Protein AF-A0A5A8EM20-F1 (afdb_monomer)

Radius of gyration: 26.03 Å; Cα contacts (8 Å, |Δi|>4): 477; chains: 1; bounding box: 66×37×84 Å

Organism: Cafeteria roenbergensis (NCBI:txid33653)

Mean predicted aligned error: 14.12 Å

Structure (mmCIF, N/CA/C/O backbone):
data_AF-A0A5A8EM20-F1
#
_entry.id   AF-A0A5A8EM20-F1
#
loop_
_atom_site.group_PDB
_atom_site.id
_atom_site.type_symbol
_atom_site.label_atom_id
_atom_site.label_alt_id
_atom_site.label_comp_id
_atom_site.label_asym_id
_atom_site.label_entity_id
_atom_site.label_seq_id
_atom_site.pdbx_PDB_ins_code
_atom_site.Cartn_x
_atom_site.Cartn_y
_atom_site.Cartn_z
_atom_site.occupancy
_atom_site.B_iso_or_equiv
_atom_site.auth_seq_id
_atom_site.auth_comp_id
_atom_site.auth_asym_id
_atom_site.auth_atom_id
_atom_site.pdbx_PDB_model_num
ATOM 1 N N . MET A 1 1 ? -8.855 13.993 12.180 1.00 27.94 1 MET A N 1
ATOM 2 C CA . MET A 1 1 ? -8.446 13.782 13.580 1.00 27.94 1 MET A CA 1
ATOM 3 C C . MET A 1 1 ? -8.797 12.334 13.893 1.00 27.94 1 MET A C 1
ATOM 5 O O . MET A 1 1 ? -9.909 12.059 14.306 1.00 27.94 1 MET A O 1
ATOM 9 N N . PHE A 1 2 ? -7.931 11.402 13.498 1.00 32.56 2 PHE A N 1
ATOM 10 C CA . PHE A 1 2 ? -8.115 9.959 13.693 1.00 32.56 2 PHE A CA 1
ATOM 11 C C . PHE A 1 2 ? -6.962 9.521 14.593 1.00 32.56 2 PHE A C 1
ATOM 13 O O . PHE A 1 2 ? -5.836 9.896 14.284 1.00 32.56 2 PHE A O 1
ATOM 20 N N . GLY A 1 3 ? -7.246 8.850 15.712 1.00 48.16 3 GLY A N 1
ATOM 21 C CA . GLY A 1 3 ? -6.212 8.366 16.641 1.00 48.16 3 GLY A CA 1
ATOM 22 C C . GLY A 1 3 ? -6.518 8.536 18.135 1.00 48.16 3 GLY A C 1
ATOM 23 O O . GLY A 1 3 ? -5.894 7.877 18.955 1.00 48.16 3 GLY A O 1
ATOM 24 N N . GLN A 1 4 ? -7.503 9.354 18.520 1.00 58.50 4 GLN A N 1
ATOM 25 C CA . GLN A 1 4 ? -7.997 9.403 19.903 1.00 58.50 4 GLN A CA 1
ATOM 26 C C . GLN A 1 4 ? -9.516 9.294 19.904 1.00 58.50 4 GLN A C 1
ATOM 28 O O . GLN A 1 4 ? -10.200 10.111 19.283 1.00 58.50 4 GLN A O 1
ATOM 33 N N . LEU A 1 5 ? -10.030 8.265 20.582 1.00 70.12 5 LEU A N 1
ATOM 34 C CA . LEU A 1 5 ? -11.460 8.148 20.843 1.00 70.12 5 LEU A CA 1
ATOM 35 C C . LEU A 1 5 ? -11.933 9.387 21.622 1.00 70.12 5 LEU A C 1
ATOM 37 O O . LEU A 1 5 ? -11.168 9.929 22.430 1.00 70.12 5 LEU A O 1
ATOM 41 N N . PRO A 1 6 ? -13.170 9.859 21.394 1.00 76.88 6 PRO A N 1
ATOM 42 C CA . PRO A 1 6 ? -13.712 10.979 22.151 1.00 76.88 6 PRO A CA 1
ATOM 43 C C . PRO A 1 6 ? -13.639 10.721 23.670 1.00 76.88 6 PRO A C 1
ATOM 45 O O . PRO A 1 6 ? -13.779 9.576 24.106 1.00 76.88 6 PRO A O 1
ATOM 48 N N . PRO A 1 7 ? -13.447 11.754 24.508 1.00 75.19 7 PRO A N 1
ATOM 49 C CA . PRO A 1 7 ? -13.440 11.579 25.958 1.00 75.19 7 PRO A CA 1
ATOM 50 C C . PRO A 1 7 ? -14.754 10.956 26.446 1.00 75.19 7 PRO A C 1
ATOM 52 O O . PRO A 1 7 ? -15.828 11.455 26.116 1.00 75.19 7 PRO A O 1
ATOM 55 N N . GLY A 1 8 ? -14.668 9.884 27.237 1.00 79.81 8 GLY A N 1
ATOM 56 C CA . GLY A 1 8 ? -15.847 9.161 27.734 1.00 79.81 8 GLY A CA 1
ATOM 57 C C . GLY A 1 8 ? -16.571 8.327 26.673 1.00 79.81 8 GLY A C 1
ATOM 58 O O . GLY A 1 8 ? -17.722 7.960 26.878 1.00 79.81 8 GLY A O 1
ATOM 59 N N . PHE A 1 9 ? -15.932 8.051 25.534 1.00 86.31 9 PHE A N 1
ATOM 60 C CA . PHE A 1 9 ? -16.492 7.187 24.504 1.00 86.31 9 PHE A CA 1
ATOM 61 C C . PHE A 1 9 ? -16.448 5.715 24.921 1.00 86.31 9 PHE A C 1
ATOM 63 O O . PHE A 1 9 ? -15.368 5.134 25.035 1.00 86.31 9 PHE A O 1
ATOM 70 N N . ASP A 1 10 ? -17.625 5.110 25.066 1.00 90.12 10 ASP A N 1
ATOM 71 C CA . ASP A 1 10 ? -17.790 3.662 25.169 1.00 90.12 10 ASP A CA 1
ATOM 72 C C . ASP A 1 10 ? -18.545 3.137 23.929 1.00 90.12 10 ASP A C 1
ATOM 74 O O . ASP A 1 10 ? -19.722 3.461 23.727 1.00 90.12 10 ASP A O 1
ATOM 78 N N . PRO A 1 11 ? -17.902 2.332 23.064 1.00 90.94 11 PRO A N 1
ATOM 79 C CA . PRO A 1 11 ? -18.533 1.805 21.868 1.00 90.94 11 PRO A CA 1
ATOM 80 C C . PRO A 1 11 ? -19.653 0.796 22.176 1.00 90.94 11 PRO A C 1
ATOM 82 O O . PRO A 1 11 ? -20.561 0.648 21.354 1.00 90.94 11 PRO A O 1
ATOM 85 N N . TYR A 1 12 ? -19.638 0.127 23.337 1.00 93.94 12 TYR A N 1
ATOM 86 C CA . TYR A 1 12 ? -20.717 -0.775 23.745 1.00 93.94 12 TYR A CA 1
ATOM 87 C C . TYR A 1 12 ? -21.976 0.019 24.083 1.00 93.94 12 TYR A C 1
ATOM 89 O O . TYR A 1 12 ? -23.051 -0.295 23.568 1.00 93.94 12 TYR A O 1
ATOM 97 N N . GLU A 1 13 ? -21.840 1.107 24.846 1.00 94.19 13 GLU A N 1
ATOM 98 C CA . GLU A 1 13 ? -22.957 2.007 25.152 1.00 94.19 13 GLU A CA 1
ATOM 99 C C . GLU A 1 13 ? -23.527 2.653 23.883 1.00 94.19 13 GLU A C 1
ATOM 101 O O . GLU A 1 13 ? -24.745 2.692 23.697 1.00 94.19 13 GLU A O 1
ATOM 106 N N . VAL A 1 14 ? -22.660 3.092 22.962 1.00 93.12 14 VAL A N 1
ATOM 107 C CA . VAL A 1 14 ? -23.077 3.697 21.685 1.00 93.12 14 VAL A CA 1
ATOM 108 C C . VAL A 1 14 ? -23.892 2.725 20.825 1.00 93.12 14 VAL A C 1
ATOM 110 O O . VAL A 1 14 ? -24.866 3.139 20.191 1.00 93.12 14 VAL A O 1
ATOM 113 N N . LEU A 1 15 ? -23.523 1.440 20.799 1.00 94.38 15 LEU A N 1
ATOM 114 C CA . LEU A 1 15 ? -24.272 0.408 20.073 1.00 94.38 15 LEU A CA 1
ATOM 115 C C . LEU A 1 15 ? -25.435 -0.193 20.882 1.00 94.38 15 LEU A C 1
ATOM 117 O O . LEU A 1 15 ? -26.215 -0.969 20.325 1.00 94.38 15 LEU A O 1
ATOM 121 N N . GLY A 1 16 ? -25.577 0.165 22.162 1.00 94.38 16 GLY A N 1
ATOM 122 C CA . GLY A 1 16 ? -26.581 -0.395 23.067 1.00 94.38 16 GLY A CA 1
ATOM 123 C C . GLY A 1 16 ? -26.361 -1.883 23.352 1.00 94.38 16 GLY A C 1
ATOM 124 O O . GLY A 1 16 ? -27.315 -2.662 23.325 1.00 94.38 16 GLY A O 1
ATOM 125 N N . LEU A 1 17 ? -25.106 -2.284 23.555 1.00 95.50 17 LEU A N 1
ATOM 126 C CA . LEU A 1 17 ? -24.674 -3.658 23.801 1.00 95.50 17 LEU A CA 1
ATOM 127 C C . LEU A 1 17 ? -24.021 -3.785 25.182 1.00 95.50 17 LEU A C 1
ATOM 129 O O . LEU A 1 17 ? -23.503 -2.814 25.722 1.00 95.50 17 LEU A O 1
ATOM 133 N N . GLU A 1 18 ? -24.021 -4.996 25.739 1.00 92.88 18 GLU A N 1
ATOM 134 C CA . GLU A 1 18 ? -23.243 -5.314 26.941 1.00 92.88 18 GLU A CA 1
ATOM 135 C C . GLU A 1 18 ? -21.778 -5.611 26.585 1.00 92.88 18 GLU A C 1
ATOM 137 O O . GLU A 1 18 ? -21.468 -6.084 25.481 1.00 92.88 18 GLU A O 1
ATOM 142 N N . SER A 1 19 ? -20.868 -5.375 27.534 1.00 86.12 19 SER A N 1
ATOM 143 C CA . SER A 1 19 ? -19.467 -5.767 27.387 1.00 86.12 19 SER A CA 1
ATOM 144 C C . SER A 1 19 ? -19.371 -7.288 27.210 1.00 86.12 19 SER A C 1
ATOM 146 O O . SER A 1 19 ? -19.942 -8.069 27.968 1.00 86.12 19 SER A O 1
ATOM 148 N N . GLY A 1 20 ? -18.691 -7.722 26.146 1.00 84.06 20 GLY A N 1
ATOM 149 C CA . GLY A 1 20 ? -18.631 -9.139 25.753 1.00 84.06 20 GLY A CA 1
ATOM 150 C C . GLY A 1 20 ? -19.639 -9.585 24.679 1.00 84.06 20 GLY A C 1
ATOM 151 O O . GLY A 1 20 ? -19.533 -10.716 24.211 1.00 84.06 20 GLY A O 1
ATOM 152 N N . ALA A 1 21 ? -20.535 -8.712 24.193 1.00 88.31 21 ALA A N 1
ATOM 153 C CA . ALA A 1 21 ? -21.482 -9.025 23.106 1.00 88.31 21 ALA A CA 1
ATOM 154 C C . ALA A 1 21 ? -20.806 -9.630 21.861 1.00 88.31 21 ALA A C 1
ATOM 156 O O . ALA A 1 21 ? -19.774 -9.145 21.417 1.00 88.31 21 ALA A O 1
ATOM 157 N N . GLY A 1 22 ? -21.362 -10.665 21.240 1.00 85.06 22 GLY A N 1
ATOM 158 C CA . GLY A 1 22 ? -20.757 -11.319 20.077 1.00 85.06 22 GLY A CA 1
ATOM 159 C C . GLY A 1 22 ? -20.696 -10.416 18.837 1.00 85.06 22 GLY A C 1
ATOM 160 O O . GLY A 1 22 ? -21.496 -9.505 18.646 1.00 85.06 22 GLY A O 1
ATOM 161 N N . VAL A 1 23 ? -19.790 -10.698 17.903 1.00 80.94 23 VAL A N 1
ATOM 162 C CA . VAL A 1 23 ? -19.587 -9.864 16.694 1.00 80.94 23 VAL A CA 1
ATOM 163 C C . VAL A 1 23 ? -20.813 -9.822 15.790 1.00 80.94 23 VAL A C 1
ATOM 165 O O . VAL A 1 23 ? -21.107 -8.814 15.147 1.00 80.94 23 VAL A O 1
ATOM 168 N N . HIS A 1 24 ? -21.579 -10.910 15.757 1.00 84.44 24 HIS A N 1
ATOM 169 C CA . HIS A 1 24 ? -22.860 -10.917 15.066 1.00 84.44 24 HIS A CA 1
ATOM 170 C C . HIS A 1 24 ? -23.839 -9.887 15.663 1.00 84.44 24 HIS A C 1
ATOM 172 O O . HIS A 1 24 ? -24.587 -9.249 14.919 1.00 84.44 24 HIS A O 1
ATOM 178 N N . GLU A 1 25 ? -23.810 -9.688 16.983 1.00 92.00 25 GLU A N 1
ATOM 179 C CA . GLU A 1 25 ? -24.631 -8.704 17.693 1.00 92.00 25 GLU A CA 1
ATOM 180 C C . GLU A 1 25 ? -24.161 -7.284 17.390 1.00 92.00 25 GLU A C 1
ATOM 182 O O . GLU A 1 25 ? -24.990 -6.461 17.009 1.00 92.00 25 GLU A O 1
ATOM 187 N N . VAL A 1 26 ? -22.846 -7.040 17.403 1.00 90.50 26 VAL A N 1
ATOM 188 C CA . VAL A 1 26 ? -22.237 -5.770 16.963 1.00 90.50 26 VAL A CA 1
ATOM 189 C C . VAL A 1 26 ? -22.699 -5.407 15.548 1.00 90.50 26 VAL A C 1
ATOM 191 O O . VAL A 1 26 ? -23.240 -4.325 15.319 1.00 90.50 26 VAL A O 1
ATOM 194 N N . ARG A 1 27 ? -22.583 -6.335 14.586 1.00 88.31 27 ARG A N 1
ATOM 195 C CA . ARG A 1 27 ? -23.020 -6.109 13.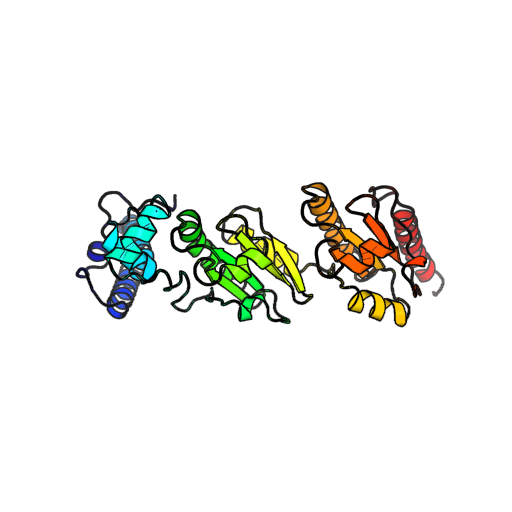194 1.00 88.31 27 ARG A CA 1
ATOM 196 C C . ARG A 1 27 ? -24.522 -5.859 13.092 1.00 88.31 27 ARG A C 1
ATOM 198 O O . ARG A 1 27 ? -24.962 -5.065 12.262 1.00 88.31 27 ARG A O 1
ATOM 205 N N . LYS A 1 28 ? -25.331 -6.554 13.894 1.00 92.94 28 LYS A N 1
ATOM 206 C CA . LYS A 1 28 ? -26.788 -6.373 13.921 1.00 92.94 28 LYS A CA 1
ATOM 207 C C . LYS A 1 28 ? -27.166 -5.003 14.490 1.00 92.94 28 LYS A C 1
ATOM 209 O O . LYS A 1 28 ? -28.013 -4.341 13.893 1.00 92.94 28 LYS A O 1
ATOM 214 N N . ALA A 1 29 ? -26.536 -4.588 15.586 1.00 95.06 29 ALA A N 1
ATOM 215 C CA . ALA A 1 29 ? -26.747 -3.292 16.221 1.00 95.06 29 ALA A CA 1
ATOM 216 C C . ALA A 1 29 ? -26.346 -2.147 15.289 1.00 95.06 29 ALA A C 1
ATOM 218 O O . ALA A 1 29 ? -27.162 -1.263 15.033 1.00 95.06 29 ALA A O 1
ATOM 219 N N . PHE A 1 30 ? -25.157 -2.232 14.682 1.00 92.94 30 PHE A N 1
ATOM 220 C CA . PHE A 1 30 ? -24.695 -1.264 13.690 1.00 92.94 30 PHE A CA 1
ATOM 221 C C . PHE A 1 30 ? -25.695 -1.115 12.541 1.00 92.94 30 PHE A C 1
ATOM 223 O O . PHE A 1 30 ? -26.193 -0.022 12.304 1.00 92.94 30 PHE A O 1
ATOM 230 N N . ARG A 1 31 ? -26.087 -2.221 11.887 1.00 92.69 31 ARG A N 1
ATOM 231 C CA . ARG A 1 31 ? -27.063 -2.175 10.782 1.00 92.69 31 ARG A CA 1
ATOM 232 C C . ARG A 1 31 ? -28.387 -1.527 11.187 1.00 92.69 31 ARG A C 1
ATOM 234 O O . ARG A 1 31 ? -28.954 -0.778 10.398 1.00 92.69 31 ARG A O 1
ATOM 241 N N . LYS A 1 32 ? -28.887 -1.823 12.390 1.00 95.44 32 LYS A N 1
ATOM 242 C CA . LYS A 1 32 ? -30.124 -1.232 12.914 1.00 95.44 32 LYS A CA 1
ATOM 243 C C . LYS A 1 32 ? -29.975 0.284 13.078 1.00 95.44 32 LYS A C 1
ATOM 245 O O . LYS A 1 32 ? -30.770 1.031 12.517 1.00 95.44 32 LYS A O 1
ATOM 250 N N . LEU A 1 33 ? -28.934 0.726 13.781 1.00 94.06 33 LEU A N 1
ATOM 251 C CA . LEU A 1 33 ? -28.688 2.141 14.063 1.00 94.06 33 LEU A CA 1
ATOM 252 C C . LEU A 1 33 ? -28.369 2.943 12.793 1.00 94.06 33 LEU A C 1
ATOM 254 O O . LEU A 1 33 ? -28.853 4.060 12.644 1.00 94.06 33 LEU A O 1
ATOM 258 N N . SER A 1 34 ? -27.629 2.371 11.838 1.00 91.44 34 SER A N 1
ATOM 259 C CA . SER A 1 34 ? -27.362 3.013 10.545 1.00 91.44 34 SER A CA 1
ATOM 260 C C . SER A 1 34 ? -28.638 3.280 9.746 1.00 91.44 34 SER A C 1
ATOM 262 O O . SER A 1 34 ? -28.742 4.315 9.095 1.00 91.44 34 SER A O 1
ATOM 264 N N . LEU A 1 35 ? -29.614 2.367 9.794 1.00 92.44 35 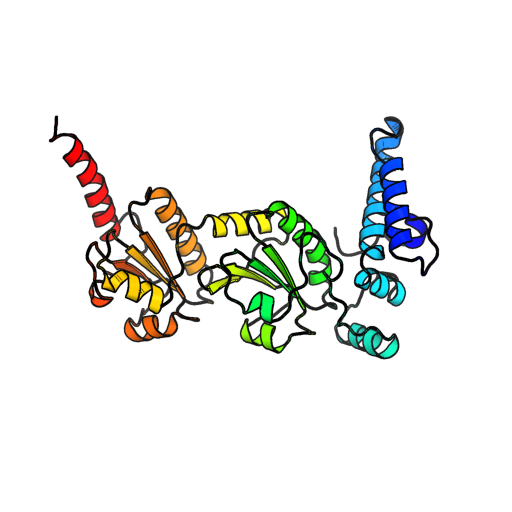LEU A N 1
ATOM 265 C CA . LEU A 1 35 ? -30.905 2.549 9.125 1.00 92.44 35 LEU A CA 1
ATOM 266 C C . LEU A 1 35 ? -31.784 3.585 9.836 1.00 92.44 35 LEU A C 1
ATOM 268 O O . LEU A 1 35 ? -32.492 4.333 9.167 1.00 92.44 35 LEU A O 1
ATOM 272 N N . GLU A 1 36 ? -31.743 3.636 11.168 1.00 90.88 36 GLU A N 1
ATOM 273 C CA . GLU A 1 36 ? -32.495 4.611 11.971 1.00 90.88 36 GLU A CA 1
ATOM 274 C C . GLU A 1 36 ? -31.955 6.039 11.805 1.00 90.88 36 GLU A C 1
ATOM 276 O O . GLU A 1 36 ? -32.733 6.987 11.741 1.00 90.88 36 GLU A O 1
ATOM 281 N N . LEU A 1 37 ? -30.633 6.192 11.690 1.00 90.25 37 LEU A N 1
ATOM 282 C CA . LEU A 1 37 ? -29.952 7.488 11.592 1.00 90.25 37 LEU A CA 1
ATOM 283 C C . LEU A 1 37 ? -29.775 7.988 10.146 1.00 90.25 37 LEU A C 1
ATOM 285 O O . LEU A 1 37 ? -29.150 9.026 9.930 1.00 90.25 37 LEU A O 1
ATOM 289 N N . HIS A 1 38 ? -30.305 7.272 9.149 1.00 86.88 38 HIS A N 1
ATOM 290 C CA . HIS A 1 38 ? -30.178 7.663 7.745 1.00 86.88 38 HIS A CA 1
ATOM 291 C C . HIS A 1 38 ? -30.903 8.999 7.464 1.00 86.88 38 HIS A C 1
ATOM 293 O O . HIS A 1 38 ? -32.058 9.131 7.871 1.00 86.88 38 HIS A O 1
ATOM 299 N N . PRO A 1 39 ? -30.320 9.952 6.703 1.00 83.06 39 PRO A N 1
ATOM 300 C CA . PRO A 1 39 ? -30.902 11.283 6.457 1.00 83.06 39 PRO A CA 1
ATOM 301 C C . PRO A 1 39 ? -32.341 11.300 5.911 1.00 83.06 39 PRO A C 1
ATOM 303 O O . PRO A 1 39 ? -33.066 12.272 6.122 1.00 83.06 39 PRO A O 1
ATOM 306 N N . ASP A 1 40 ? -32.751 10.227 5.229 1.00 86.44 40 ASP A N 1
ATOM 307 C CA . ASP A 1 40 ? -34.105 10.047 4.675 1.00 86.44 40 ASP A CA 1
ATOM 308 C C . ASP A 1 40 ? -35.149 9.591 5.710 1.00 86.44 40 ASP A C 1
ATOM 310 O O . ASP A 1 40 ? -36.348 9.601 5.431 1.00 86.44 40 ASP A O 1
ATOM 314 N N . LYS A 1 41 ? -34.711 9.119 6.881 1.00 87.25 41 LYS A N 1
ATOM 315 C CA . LYS A 1 41 ? -35.567 8.585 7.953 1.00 87.25 41 LYS A CA 1
ATOM 316 C C . LYS A 1 41 ? -35.764 9.562 9.110 1.00 87.25 41 LYS A C 1
ATOM 318 O O . LYS A 1 41 ? -36.673 9.354 9.909 1.00 87.25 41 LYS A O 1
ATOM 323 N N . VAL A 1 42 ? -34.946 10.609 9.174 1.00 90.38 42 VAL A N 1
ATOM 324 C CA . VAL A 1 42 ? -34.961 11.645 10.214 1.00 90.38 42 VAL A CA 1
ATOM 325 C C . VAL A 1 42 ? -35.538 12.951 9.682 1.00 90.38 42 VAL A C 1
ATOM 327 O O . VAL A 1 42 ? -35.382 13.291 8.505 1.00 90.38 42 VAL A O 1
ATOM 330 N N . ASP A 1 43 ? -36.204 13.693 10.565 1.00 90.56 43 ASP A N 1
ATOM 331 C CA . ASP A 1 43 ? -36.746 15.010 10.244 1.00 90.56 43 ASP A CA 1
ATOM 332 C C . ASP A 1 43 ? -35.619 15.964 9.795 1.00 90.56 43 ASP A C 1
ATOM 334 O O . ASP A 1 43 ? -34.518 15.919 10.355 1.00 90.56 43 ASP A O 1
ATOM 338 N N . PRO A 1 44 ? -35.854 16.849 8.805 1.00 90.19 44 PRO A N 1
ATOM 339 C CA . PRO A 1 44 ? -34.867 17.828 8.359 1.00 90.19 44 PRO A CA 1
ATOM 340 C C . PRO A 1 44 ? -34.206 18.635 9.479 1.00 90.19 44 PRO A C 1
ATOM 342 O O . PRO A 1 44 ? -33.024 18.956 9.358 1.00 90.19 44 PRO A O 1
ATOM 345 N N . SER A 1 45 ? -34.939 18.943 10.551 1.00 91.50 45 SER A N 1
ATOM 346 C CA . SER A 1 45 ? -34.427 19.700 11.697 1.00 91.50 45 SER A CA 1
ATOM 347 C C . SER A 1 45 ? -33.449 18.909 12.573 1.00 91.50 45 SER A C 1
ATOM 349 O O . SER A 1 45 ? -32.590 19.507 13.216 1.00 91.50 45 SER A O 1
ATOM 351 N N . GLU A 1 46 ? -33.509 17.576 12.545 1.00 91.00 46 GLU A N 1
ATOM 352 C CA . GLU A 1 46 ? -32.691 16.682 13.375 1.00 91.00 46 GLU A CA 1
ATOM 353 C C . GLU A 1 46 ? -31.496 16.084 12.620 1.00 91.00 46 GLU A C 1
ATOM 355 O O . GLU A 1 46 ? -30.668 15.385 13.208 1.00 91.00 46 GLU A O 1
ATOM 360 N N . ARG A 1 47 ? -31.362 16.368 11.317 1.00 88.75 47 ARG A N 1
ATOM 361 C CA . ARG A 1 47 ? -30.319 15.785 10.454 1.00 88.75 47 ARG A CA 1
ATOM 362 C C . ARG A 1 47 ? -28.905 15.989 10.981 1.00 88.75 47 ARG A C 1
ATOM 364 O O . ARG A 1 47 ? -28.088 15.084 10.857 1.00 88.75 47 ARG A O 1
ATOM 371 N N . GLN A 1 48 ? -28.608 17.149 11.566 1.00 88.94 48 GLN A N 1
ATOM 372 C CA . GLN A 1 48 ? -27.279 17.415 12.117 1.00 88.94 48 GLN A CA 1
ATOM 373 C C . GLN A 1 48 ? -26.982 16.498 13.310 1.00 88.94 48 GLN A C 1
ATOM 375 O O . GLN A 1 48 ? -25.961 15.817 13.328 1.00 88.94 48 GLN A O 1
ATOM 380 N N . THR A 1 49 ? -27.909 16.406 14.263 1.00 88.81 49 THR A N 1
ATOM 381 C CA . THR A 1 49 ? -27.779 15.521 15.426 1.00 88.81 49 THR A CA 1
ATOM 382 C C . THR A 1 49 ? -27.746 14.048 15.014 1.00 88.81 49 THR A C 1
ATOM 384 O O . THR A 1 49 ? -26.982 13.261 15.571 1.00 88.81 49 THR A O 1
ATOM 387 N N . ALA A 1 50 ? -28.533 13.659 14.008 1.00 89.06 50 ALA A N 1
ATOM 388 C CA . ALA A 1 50 ? -28.497 12.313 13.450 1.00 89.06 50 ALA A CA 1
ATOM 389 C C . ALA A 1 50 ? -27.140 11.997 12.807 1.00 89.06 50 ALA A C 1
ATOM 391 O O . ALA A 1 50 ? -26.606 10.914 13.029 1.00 89.06 50 ALA A O 1
ATOM 392 N N . GLN A 1 51 ? -26.548 12.954 12.088 1.00 87.69 51 GLN A N 1
ATOM 393 C CA . GLN A 1 51 ? -25.222 12.820 11.487 1.00 87.69 51 GLN A CA 1
ATOM 394 C C . GLN A 1 51 ? -24.117 12.677 12.547 1.00 87.69 51 GLN A C 1
ATOM 396 O O . GLN A 1 51 ? -23.222 11.839 12.405 1.00 87.69 51 GLN A O 1
ATOM 401 N N . GLU A 1 52 ? -24.178 13.460 13.626 1.00 87.12 52 GLU A N 1
ATOM 402 C CA . GLU A 1 52 ? -23.246 13.358 14.757 1.00 87.12 52 GLU A CA 1
ATOM 403 C C . GLU A 1 52 ? -23.356 11.986 15.436 1.00 87.12 52 GLU A C 1
ATOM 405 O O . GLU A 1 52 ? -22.353 11.293 15.612 1.00 87.12 52 GLU A O 1
ATOM 410 N N . ARG A 1 53 ? -24.582 11.525 15.721 1.00 89.12 53 ARG A N 1
ATOM 411 C CA . ARG A 1 53 ? -24.827 10.179 16.265 1.00 89.12 53 ARG A CA 1
ATOM 412 C C . ARG A 1 53 ? -24.368 9.081 15.311 1.00 89.12 53 ARG A C 1
ATOM 414 O O . ARG A 1 53 ? -23.774 8.105 15.757 1.00 89.12 53 ARG A O 1
ATOM 421 N N . TYR A 1 54 ? -24.604 9.239 14.012 1.00 88.94 54 TYR A N 1
ATOM 422 C CA . TYR A 1 54 ? -24.173 8.279 13.000 1.00 88.94 54 TYR A CA 1
ATOM 423 C C . TYR A 1 54 ? -22.650 8.158 12.974 1.00 88.94 54 TYR A C 1
ATOM 425 O O . TYR A 1 54 ? -22.121 7.053 12.913 1.00 88.94 54 TYR A O 1
ATOM 433 N N . THR A 1 55 ? -21.943 9.281 13.115 1.00 85.50 55 THR A N 1
ATOM 434 C CA . THR A 1 55 ? -20.479 9.298 13.224 1.00 85.50 55 THR A CA 1
ATOM 435 C C . THR A 1 55 ? -20.006 8.477 14.427 1.00 85.50 55 THR A C 1
ATOM 437 O O . THR A 1 55 ? -19.117 7.642 14.279 1.00 85.50 55 THR A O 1
ATOM 440 N N . MET A 1 56 ? -20.645 8.632 15.592 1.00 87.62 56 MET A N 1
ATOM 441 C CA . MET A 1 56 ? -20.324 7.841 16.791 1.00 87.62 56 MET A CA 1
ATOM 442 C C . MET A 1 56 ? -20.595 6.346 16.589 1.00 87.62 56 MET A C 1
ATOM 444 O O . MET A 1 56 ? -19.784 5.515 16.987 1.00 87.62 56 MET A O 1
ATOM 448 N N . VAL A 1 57 ? -21.706 5.998 15.931 1.00 90.56 57 VAL A N 1
ATOM 449 C CA . VAL A 1 57 ? -22.067 4.608 15.603 1.00 90.56 57 VAL A CA 1
ATOM 450 C C . VAL A 1 57 ? -21.057 3.973 14.645 1.00 90.56 57 VAL A C 1
ATOM 452 O O . VAL A 1 57 ? -20.699 2.809 14.823 1.00 90.56 57 VAL A O 1
ATOM 455 N N . VAL A 1 58 ? -20.572 4.725 13.653 1.00 84.62 58 VAL A N 1
ATOM 456 C CA . VAL A 1 58 ? -19.509 4.269 12.747 1.00 84.62 58 VAL A CA 1
ATOM 457 C C . VAL A 1 58 ? -18.216 4.026 13.520 1.00 84.62 58 VAL A C 1
ATOM 459 O O . VAL A 1 58 ? -17.675 2.930 13.411 1.00 84.62 58 VAL A O 1
ATOM 462 N N . LEU A 1 59 ? -17.774 4.973 14.360 1.00 82.94 59 LEU A N 1
ATOM 463 C CA . LEU A 1 59 ? -16.593 4.772 15.211 1.00 82.94 59 LEU A CA 1
ATOM 464 C C . LEU A 1 59 ? -16.741 3.536 16.110 1.00 82.94 59 LEU A C 1
ATOM 466 O O . LEU A 1 59 ? -15.813 2.742 16.235 1.00 82.94 59 LEU A O 1
ATOM 470 N N . ALA A 1 60 ? -17.912 3.338 16.720 1.00 87.94 60 ALA A N 1
ATOM 471 C CA . ALA A 1 60 ? -18.142 2.200 17.604 1.00 87.94 60 ALA A CA 1
ATOM 472 C C . ALA A 1 60 ? -18.067 0.865 16.852 1.00 87.94 60 ALA A C 1
ATOM 474 O O . ALA A 1 60 ? -17.517 -0.110 17.363 1.00 87.94 60 ALA A O 1
ATOM 475 N N . TYR A 1 61 ? -18.572 0.825 15.618 1.00 86.88 61 TYR A N 1
ATOM 476 C CA . TYR A 1 61 ? -18.453 -0.343 14.753 1.00 86.88 61 TYR A CA 1
ATOM 477 C C . TYR A 1 61 ? -17.021 -0.582 14.262 1.00 86.88 61 TYR A C 1
ATOM 479 O O . TYR A 1 61 ? -16.621 -1.736 14.133 1.00 86.88 61 TYR A O 1
ATOM 487 N N . GLU A 1 62 ? -16.235 0.468 14.022 1.00 80.19 62 GLU A N 1
ATOM 488 C CA . GLU A 1 62 ? -14.812 0.332 13.690 1.00 80.19 62 GLU A CA 1
ATOM 489 C C . GLU A 1 62 ? -14.014 -0.294 14.841 1.00 80.19 62 GLU A C 1
ATOM 491 O O . GLU A 1 62 ? -13.157 -1.138 14.586 1.00 80.19 62 GLU A O 1
ATOM 496 N N . VAL A 1 63 ? -14.333 0.064 16.092 1.00 82.31 63 VAL A N 1
ATOM 497 C CA . VAL A 1 63 ? -13.689 -0.507 17.286 1.00 82.31 63 VAL A CA 1
ATOM 498 C C . VAL A 1 63 ? -14.172 -1.932 17.565 1.00 82.31 63 VAL A C 1
ATOM 500 O O . VAL A 1 63 ? -13.358 -2.830 17.735 1.00 82.31 63 VAL A O 1
ATOM 503 N N . LEU A 1 64 ? -15.489 -2.164 17.618 1.00 86.62 64 LEU A N 1
ATOM 504 C CA . LEU A 1 64 ? -16.055 -3.447 18.066 1.00 86.62 64 LEU A CA 1
ATOM 505 C C . LEU A 1 64 ? -16.261 -4.477 16.951 1.00 86.62 64 LEU A C 1
ATOM 507 O O . LEU A 1 64 ? -16.481 -5.658 17.231 1.00 86.62 64 LEU A O 1
ATOM 511 N N . GLY A 1 65 ? -16.264 -4.048 15.689 1.00 77.44 65 GLY A N 1
ATOM 512 C CA . GLY A 1 65 ? -16.425 -4.934 14.534 1.00 77.44 65 GLY A CA 1
ATOM 513 C C . GLY A 1 65 ? -15.167 -5.748 14.219 1.00 77.44 65 GLY A C 1
ATOM 514 O O . GLY A 1 65 ? -15.262 -6.830 13.628 1.00 77.44 65 GLY A O 1
ATOM 515 N N . ASP A 1 66 ? -14.010 -5.247 14.642 1.00 74.44 66 ASP A N 1
ATOM 516 C CA . ASP A 1 66 ? -12.695 -5.860 14.487 1.00 74.44 66 ASP A CA 1
ATOM 517 C C . ASP A 1 66 ? -12.261 -6.473 15.828 1.00 74.44 66 ASP A C 1
ATOM 519 O O . ASP A 1 66 ? -12.265 -5.789 16.849 1.00 74.44 66 ASP A O 1
ATOM 523 N N . ASP A 1 67 ? -11.949 -7.774 15.856 1.00 72.50 67 ASP A N 1
ATOM 524 C CA . ASP A 1 67 ? -11.642 -8.469 17.118 1.00 72.50 67 ASP A CA 1
ATOM 525 C C . ASP A 1 67 ? -10.393 -7.911 17.791 1.00 72.50 67 ASP A C 1
ATOM 527 O O . ASP A 1 67 ? -10.364 -7.799 19.012 1.00 7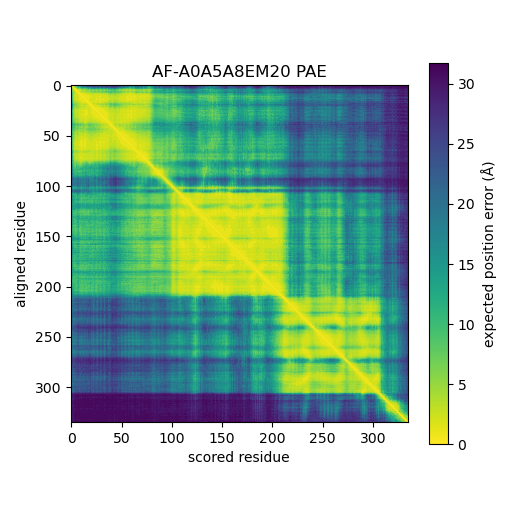2.50 67 ASP A O 1
ATOM 531 N N . VAL A 1 68 ? -9.392 -7.508 17.007 1.00 71.12 68 VAL A N 1
ATOM 532 C CA . VAL A 1 68 ? -8.140 -6.972 17.538 1.00 71.12 68 VAL A CA 1
ATOM 533 C C . VAL A 1 68 ? -8.392 -5.600 18.146 1.00 71.12 68 VAL A C 1
ATOM 535 O O . VAL A 1 68 ? -8.035 -5.367 19.297 1.00 71.12 68 VAL A O 1
ATOM 538 N N . GLN A 1 69 ? -9.049 -4.692 17.418 1.00 73.56 69 GLN A N 1
ATOM 539 C CA . GLN A 1 69 ? -9.401 -3.370 17.955 1.00 73.56 69 GLN A CA 1
ATOM 540 C C . GLN A 1 69 ? -10.296 -3.478 19.186 1.00 73.56 69 GLN A C 1
ATOM 542 O O . GLN A 1 69 ? -10.105 -2.746 20.157 1.00 73.56 69 GLN A O 1
ATOM 547 N N . ARG A 1 70 ? -11.213 -4.442 19.186 1.00 80.62 70 ARG A N 1
ATOM 548 C CA . ARG A 1 70 ? -12.064 -4.731 20.328 1.00 80.62 70 ARG A CA 1
ATOM 549 C C . ARG A 1 70 ? -11.274 -5.241 21.523 1.00 80.62 70 ARG A C 1
ATOM 551 O O . ARG A 1 70 ? -11.459 -4.728 22.614 1.00 80.62 70 ARG A O 1
ATOM 558 N N . GLN A 1 71 ? -10.393 -6.219 21.342 1.00 76.25 71 GLN A N 1
ATOM 559 C CA . GLN A 1 71 ? -9.558 -6.745 22.423 1.00 76.25 71 GLN A CA 1
ATOM 560 C C . GLN A 1 71 ? -8.617 -5.663 22.967 1.00 76.25 71 GLN A C 1
ATOM 562 O O . GLN A 1 71 ? -8.421 -5.555 24.179 1.00 76.25 71 GLN A O 1
ATOM 567 N N . ILE A 1 72 ? -8.069 -4.810 22.097 1.00 73.94 72 ILE A N 1
ATOM 568 C CA . ILE A 1 72 ? -7.301 -3.628 22.503 1.00 73.94 72 ILE A CA 1
ATOM 569 C C . ILE A 1 72 ? -8.186 -2.696 23.331 1.00 73.94 72 ILE A C 1
ATOM 571 O O . ILE A 1 72 ? -7.773 -2.257 24.403 1.00 73.94 72 ILE A O 1
ATOM 575 N N . PHE A 1 73 ? -9.408 -2.415 22.885 1.00 80.19 73 PHE A N 1
ATOM 576 C CA . PHE A 1 73 ? -10.344 -1.580 23.626 1.00 80.19 73 PHE A CA 1
ATOM 577 C C . PHE A 1 73 ? -10.688 -2.188 24.992 1.00 80.19 73 PHE A C 1
ATOM 579 O O . PHE A 1 73 ? -10.499 -1.528 26.009 1.00 80.19 73 PHE A O 1
ATOM 586 N N . ASP A 1 74 ? -11.085 -3.457 25.033 1.00 82.44 74 ASP A N 1
ATOM 587 C CA . ASP A 1 74 ? -11.453 -4.187 26.251 1.00 82.44 74 ASP A CA 1
ATOM 588 C C . ASP A 1 74 ? -10.285 -4.248 27.253 1.00 82.44 74 ASP A C 1
ATOM 590 O O . ASP A 1 74 ? -10.487 -4.266 28.467 1.00 82.44 74 ASP A O 1
ATOM 594 N N . SER A 1 75 ? -9.046 -4.249 26.754 1.00 73.88 75 SER A N 1
ATOM 595 C CA . SER A 1 75 ? -7.836 -4.333 27.574 1.00 73.88 75 SER A CA 1
ATOM 596 C C . SER A 1 75 ? -7.257 -2.972 27.997 1.00 73.88 75 SER A C 1
ATOM 598 O O . SER A 1 75 ? -6.601 -2.901 29.042 1.00 73.88 75 SER A O 1
ATOM 600 N N . THR A 1 76 ? -7.490 -1.901 27.232 1.00 74.12 76 THR A N 1
ATOM 601 C CA . THR A 1 76 ? -6.869 -0.570 27.437 1.00 74.12 76 THR A CA 1
ATOM 602 C C . THR A 1 76 ? -7.867 0.567 27.673 1.00 74.12 76 THR A C 1
ATOM 604 O O . THR A 1 76 ? -7.457 1.699 27.922 1.00 74.12 76 THR A O 1
ATOM 607 N N . GLY A 1 77 ? -9.174 0.312 27.568 1.00 76.31 77 GLY A N 1
ATOM 608 C CA . GLY A 1 77 ? -10.205 1.355 27.573 1.00 76.31 77 GLY A CA 1
ATOM 609 C C . GLY A 1 77 ? -10.100 2.303 26.374 1.00 76.31 77 GLY A C 1
ATOM 610 O O . GLY A 1 77 ? -10.471 3.470 26.472 1.00 76.31 77 GLY A O 1
ATOM 611 N N . GLY A 1 78 ? -9.520 1.831 25.266 1.00 69.56 78 GLY A N 1
ATOM 612 C CA . GLY A 1 78 ? -9.378 2.598 24.029 1.00 69.56 78 GLY A CA 1
ATOM 613 C C . GLY A 1 78 ? -8.203 3.578 23.983 1.00 69.56 78 GLY A C 1
ATOM 614 O O . GLY A 1 78 ? -8.109 4.366 23.045 1.00 69.56 78 GLY A O 1
ATOM 615 N N . GLN A 1 79 ? -7.293 3.526 24.961 1.00 65.88 79 GLN A N 1
ATOM 616 C CA . GLN A 1 79 ? -6.033 4.283 24.935 1.00 65.88 79 GLN A CA 1
ATOM 617 C C . GLN A 1 79 ? -5.013 3.684 23.946 1.00 65.88 79 GLN A C 1
ATOM 619 O O . GLN A 1 79 ? -4.080 4.375 23.538 1.00 65.88 79 GLN A O 1
ATOM 624 N N . GLY A 1 80 ? -5.196 2.420 23.540 1.00 65.19 80 GLY A N 1
ATOM 625 C CA . GLY A 1 80 ? -4.207 1.681 22.757 1.00 65.19 80 GLY A CA 1
ATOM 626 C C . GLY A 1 80 ? -2.963 1.350 23.587 1.00 65.19 80 GLY A C 1
ATOM 627 O O . GLY A 1 80 ? -2.994 1.414 24.813 1.00 65.19 80 GLY A O 1
ATOM 628 N N . PHE A 1 81 ? -1.869 0.990 22.916 1.00 66.06 81 PHE A N 1
ATOM 629 C CA . PHE A 1 81 ? -0.569 0.760 23.553 1.00 66.06 81 PHE A CA 1
ATOM 630 C C . PHE A 1 81 ? 0.412 1.840 23.118 1.00 66.06 81 PHE A C 1
ATOM 632 O O . PHE A 1 81 ? 0.519 2.121 21.925 1.00 66.06 81 PHE A O 1
ATOM 639 N N . GLN A 1 82 ? 1.145 2.424 24.064 1.00 64.81 82 GLN A N 1
ATOM 640 C CA . GLN A 1 82 ? 2.120 3.476 23.760 1.00 64.81 82 GLN A CA 1
ATOM 641 C C . GLN A 1 82 ? 3.411 2.909 23.162 1.00 64.81 82 GLN A C 1
ATOM 643 O O . GLN A 1 82 ? 4.074 3.573 22.364 1.00 64.81 82 GLN A O 1
ATOM 648 N N . ASP A 1 83 ? 3.769 1.678 23.535 1.00 63.69 83 ASP A N 1
ATOM 649 C CA . ASP A 1 83 ? 4.992 1.023 23.091 1.00 63.69 83 ASP A CA 1
ATOM 650 C C . ASP A 1 83 ? 4.863 -0.508 22.991 1.00 63.69 83 ASP A C 1
ATOM 652 O O . ASP A 1 83 ? 3.882 -1.134 23.405 1.00 63.69 83 ASP A O 1
ATOM 656 N N . ARG A 1 84 ? 5.907 -1.128 22.425 1.00 70.00 84 ARG A N 1
ATOM 657 C CA . ARG A 1 84 ? 6.006 -2.584 22.265 1.00 70.00 84 ARG A CA 1
ATOM 658 C C . ARG A 1 84 ? 5.993 -3.325 23.607 1.00 70.00 84 ARG A C 1
ATOM 660 O O . ARG A 1 84 ? 5.467 -4.431 23.666 1.00 70.00 84 ARG A O 1
ATOM 667 N N . HIS A 1 85 ? 6.573 -2.765 24.668 1.00 72.00 85 HIS A N 1
ATOM 668 C CA . HIS A 1 85 ? 6.645 -3.434 25.968 1.00 72.00 85 HIS A CA 1
ATOM 669 C C . HIS A 1 85 ? 5.269 -3.542 26.626 1.00 72.00 85 HIS A C 1
ATOM 671 O O . HIS A 1 85 ? 4.969 -4.549 27.267 1.00 72.00 85 HIS A O 1
ATOM 677 N N . GLU A 1 86 ? 4.429 -2.522 26.470 1.00 70.94 86 GLU A N 1
ATOM 678 C CA . GLU A 1 86 ? 3.047 -2.531 26.937 1.00 70.94 86 GLU A CA 1
ATOM 679 C C . GLU A 1 86 ? 2.209 -3.578 26.211 1.00 70.94 86 GLU A C 1
ATOM 681 O O . GLU A 1 86 ? 1.540 -4.388 26.857 1.00 70.94 86 GLU A O 1
ATOM 686 N N . TRP A 1 87 ? 2.345 -3.640 24.887 1.00 67.12 87 TRP A N 1
ATOM 687 C CA . TRP A 1 87 ? 1.699 -4.663 24.076 1.00 67.12 87 TRP A CA 1
ATOM 688 C C . TRP A 1 87 ? 2.181 -6.074 24.427 1.00 67.12 87 TRP A C 1
ATOM 690 O O . TRP A 1 87 ? 1.363 -6.975 24.580 1.00 67.12 87 TRP A O 1
ATOM 700 N N . GLN A 1 88 ? 3.489 -6.284 24.613 1.00 69.19 88 GLN A N 1
ATOM 701 C CA . GLN A 1 88 ? 4.048 -7.593 24.978 1.00 69.19 88 GLN A CA 1
ATOM 702 C C . GLN A 1 88 ? 3.536 -8.074 26.338 1.00 69.19 88 GLN A C 1
ATOM 704 O O . GLN A 1 88 ? 3.181 -9.242 26.466 1.00 69.19 88 GLN A O 1
ATOM 709 N N . ARG A 1 89 ? 3.439 -7.177 27.330 1.00 68.50 89 ARG A N 1
ATOM 710 C CA . ARG A 1 89 ? 2.847 -7.493 28.640 1.00 68.50 89 ARG A CA 1
ATOM 711 C C . ARG A 1 89 ? 1.375 -7.870 28.516 1.00 68.50 89 ARG A C 1
ATOM 713 O O . ARG A 1 89 ? 0.970 -8.905 29.039 1.00 68.50 89 ARG A O 1
ATOM 720 N N . ALA A 1 90 ? 0.593 -7.079 27.780 1.00 63.88 90 ALA A N 1
ATOM 721 C CA . ALA A 1 90 ? -0.817 -7.375 27.540 1.00 63.88 90 ALA A CA 1
ATOM 722 C C . ALA A 1 90 ? -1.008 -8.712 26.800 1.00 63.88 90 ALA A C 1
ATOM 724 O O . ALA A 1 90 ? -1.867 -9.504 27.185 1.00 63.88 90 ALA A O 1
ATOM 725 N N . SER A 1 91 ? -0.153 -8.991 25.812 1.00 61.28 91 SER A N 1
ATOM 726 C CA . SER A 1 91 ? -0.110 -10.251 25.060 1.00 61.28 91 SER A CA 1
ATOM 727 C C . SER A 1 91 ? 0.145 -11.446 25.979 1.00 61.28 91 SER A C 1
ATOM 729 O O . SER A 1 91 ? -0.619 -12.410 25.998 1.00 61.28 91 SER A O 1
ATOM 731 N N . SER A 1 92 ? 1.179 -11.349 26.820 1.00 59.84 92 SER A N 1
ATOM 732 C CA . SER A 1 92 ? 1.585 -12.431 27.719 1.00 59.84 92 SER A CA 1
ATOM 733 C C . SER A 1 92 ? 0.625 -12.684 28.883 1.00 59.84 92 SER A C 1
ATOM 735 O O . SER A 1 92 ? 0.515 -13.816 29.344 1.00 59.84 92 SER A O 1
ATOM 737 N N . GLU A 1 93 ? -0.052 -11.648 29.386 1.00 58.44 93 GLU A N 1
ATOM 738 C CA . GLU A 1 93 ? -0.871 -11.736 30.604 1.00 58.44 93 GLU A CA 1
ATOM 739 C C . GLU A 1 93 ? -2.347 -12.032 30.324 1.00 58.44 93 GLU A C 1
ATOM 741 O O . GLU A 1 93 ? -3.033 -12.586 31.183 1.00 58.44 93 GLU A O 1
ATOM 746 N N . ARG A 1 94 ? -2.858 -11.655 29.145 1.00 55.03 94 ARG A N 1
ATOM 747 C CA . ARG A 1 94 ? -4.299 -11.697 28.839 1.00 55.03 94 ARG A CA 1
ATOM 748 C C . ARG A 1 94 ? -4.665 -12.675 27.721 1.00 55.03 94 ARG A C 1
ATOM 750 O O . ARG A 1 94 ? -5.806 -12.677 27.276 1.00 55.03 94 ARG A O 1
ATOM 757 N N . GLY A 1 95 ? -3.721 -13.526 27.304 1.00 51.88 95 GLY A N 1
ATOM 758 C CA . GLY A 1 95 ? -3.952 -14.567 26.294 1.00 51.88 95 GLY A CA 1
ATOM 759 C C . GLY A 1 95 ? -4.134 -14.023 24.877 1.00 51.88 95 GLY A C 1
ATOM 760 O O . GLY A 1 95 ? -4.724 -14.695 24.038 1.00 51.88 95 GLY A O 1
ATOM 761 N N . PHE A 1 96 ? -3.646 -12.809 24.627 1.00 49.75 96 PHE A N 1
ATOM 762 C CA . PHE A 1 96 ? -3.639 -12.182 23.316 1.00 49.75 96 PHE A CA 1
ATOM 763 C C . PHE A 1 96 ? -2.386 -12.658 22.574 1.00 49.75 96 PHE A C 1
ATOM 765 O O . PHE A 1 96 ? -1.265 -12.346 22.969 1.00 49.75 96 PHE A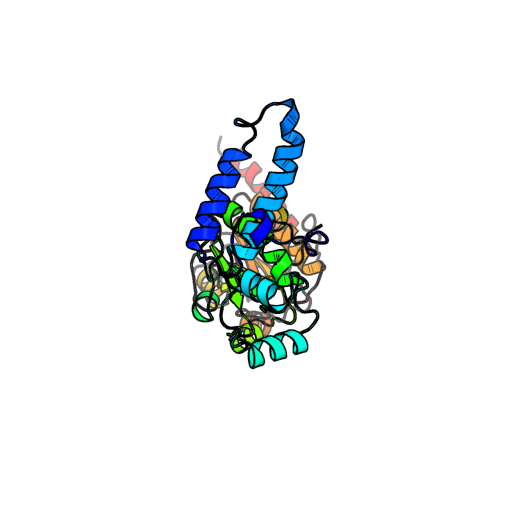 O 1
ATOM 772 N N . ASP A 1 97 ? -2.557 -13.479 21.540 1.00 53.06 97 ASP A N 1
ATOM 773 C CA . ASP A 1 97 ? -1.438 -14.141 20.861 1.00 53.06 97 ASP A CA 1
ATOM 774 C C . ASP A 1 97 ? -0.683 -13.227 19.882 1.00 53.06 97 ASP A C 1
ATOM 776 O O . ASP A 1 97 ? 0.332 -13.637 19.317 1.00 53.06 97 ASP A O 1
ATOM 780 N N . GLY A 1 98 ? -1.169 -11.997 19.666 1.00 49.03 98 GLY A N 1
ATOM 781 C CA . GLY A 1 98 ? -0.614 -11.059 18.690 1.00 49.03 98 GLY A CA 1
ATOM 782 C C . GLY A 1 98 ? -0.596 -11.580 17.249 1.00 49.03 98 GLY A C 1
ATOM 783 O O . GLY A 1 98 ? 0.000 -10.943 16.374 1.00 49.03 98 GLY A O 1
ATOM 784 N N . SER A 1 99 ? -1.225 -12.734 17.025 1.00 50.41 99 SER A N 1
ATOM 785 C CA . SER A 1 99 ? -1.307 -13.469 15.774 1.00 50.41 99 SER A CA 1
ATOM 786 C C . SER A 1 99 ? -2.627 -13.172 15.066 1.00 50.41 99 SER A C 1
ATOM 788 O O . SER A 1 99 ? -2.652 -13.169 13.834 1.00 50.41 99 SER A O 1
ATOM 790 N N . GLU A 1 100 ? -3.684 -12.806 15.810 1.00 57.25 100 GLU A N 1
ATOM 791 C CA . GLU A 1 100 ? -4.875 -12.211 15.204 1.00 57.25 100 GLU A CA 1
ATOM 792 C C . GLU A 1 100 ? -4.507 -10.905 14.490 1.00 57.25 100 GLU A C 1
ATOM 794 O O . GLU A 1 100 ? -3.979 -9.940 15.050 1.00 57.25 100 GLU A O 1
ATOM 799 N N . SER A 1 101 ? -4.747 -10.919 13.186 1.00 64.69 101 SER A N 1
ATOM 800 C CA . SER A 1 101 ? -4.272 -9.932 12.238 1.00 64.69 101 SER A CA 1
ATOM 801 C C . SER A 1 101 ? -5.228 -8.744 12.121 1.00 64.69 101 SER A C 1
ATOM 803 O O . SER A 1 101 ? -6.448 -8.886 12.248 1.00 64.69 101 SER A O 1
ATOM 805 N N . LEU A 1 102 ? -4.682 -7.588 11.742 1.00 73.50 102 LEU A N 1
ATOM 806 C CA . LEU A 1 102 ? -5.422 -6.345 11.492 1.00 73.50 102 LEU A CA 1
ATOM 807 C C . LEU A 1 102 ? -6.438 -6.450 10.331 1.00 73.50 102 LEU A C 1
ATOM 809 O O . LEU A 1 102 ? -7.296 -5.577 10.168 1.00 73.50 102 LEU A O 1
ATOM 813 N N . PHE A 1 103 ? -6.337 -7.491 9.497 1.00 79.12 103 PHE A N 1
ATOM 814 C CA . PHE A 1 103 ? -7.195 -7.720 8.330 1.00 79.12 103 PHE A CA 1
ATOM 815 C C . PHE A 1 103 ? -7.872 -9.106 8.318 1.00 79.12 103 PHE A C 1
ATOM 817 O O . PHE A 1 103 ? -8.473 -9.483 7.314 1.00 79.12 103 PHE A O 1
ATOM 824 N N . SER A 1 104 ? -7.864 -9.832 9.446 1.00 66.44 104 SER A N 1
ATOM 825 C CA . SER A 1 104 ? -8.373 -11.214 9.584 1.00 66.44 104 SER A CA 1
ATOM 826 C C . SER A 1 104 ? -9.831 -11.397 9.158 1.00 66.44 104 SER A C 1
ATOM 828 O O . SER A 1 104 ? -10.259 -12.481 8.759 1.00 66.44 104 SER A O 1
ATOM 830 N N . ARG A 1 105 ? -10.640 -10.340 9.261 1.00 60.41 105 ARG A N 1
ATOM 831 C CA . ARG A 1 105 ? -12.071 -10.382 8.961 1.00 60.41 105 ARG A CA 1
ATOM 832 C C . ARG A 1 105 ? -12.363 -9.711 7.639 1.00 60.41 105 ARG A C 1
ATOM 834 O O . ARG A 1 105 ? -12.678 -8.527 7.613 1.00 60.41 105 ARG A O 1
ATOM 841 N N . GLY A 1 106 ? -12.278 -10.531 6.591 1.00 58.59 106 GLY A N 1
ATOM 842 C CA . GLY A 1 106 ? -12.749 -10.318 5.221 1.00 58.59 106 GLY A CA 1
ATOM 843 C C . GLY A 1 106 ? -13.260 -8.915 4.884 1.00 58.59 106 GLY A C 1
ATOM 844 O O . GLY A 1 106 ? -14.277 -8.450 5.394 1.00 58.59 106 GLY A O 1
ATOM 845 N N . GLY A 1 107 ? -12.593 -8.278 3.934 1.00 71.50 107 GLY A N 1
ATOM 846 C CA . GLY A 1 107 ? -12.962 -6.986 3.377 1.00 71.50 107 GLY A CA 1
ATOM 847 C C . GLY A 1 107 ? -12.175 -6.745 2.096 1.00 71.50 107 GLY A C 1
ATOM 848 O O . GLY A 1 107 ? -11.649 -7.684 1.510 1.00 71.50 107 GLY A O 1
ATOM 849 N N . ALA A 1 108 ? -12.069 -5.484 1.681 1.00 85.62 108 ALA A N 1
ATOM 850 C CA . ALA A 1 108 ? -11.290 -5.117 0.497 1.00 85.62 108 ALA A CA 1
ATOM 851 C C . ALA A 1 108 ? -9.767 -5.285 0.683 1.00 85.62 108 ALA A C 1
ATOM 853 O O . ALA A 1 108 ? -9.032 -5.282 -0.296 1.00 85.62 108 ALA A O 1
ATOM 854 N N . VAL A 1 109 ? -9.292 -5.413 1.929 1.00 90.62 109 VAL A N 1
ATOM 855 C CA . VAL A 1 109 ? -7.885 -5.694 2.247 1.00 90.62 109 VAL A CA 1
ATOM 856 C C . VAL A 1 109 ? -7.787 -7.115 2.774 1.00 90.62 109 VAL A C 1
ATOM 858 O O . VAL A 1 109 ? -8.464 -7.455 3.745 1.00 90.62 109 VAL A O 1
ATOM 861 N N . HIS A 1 110 ? -6.947 -7.918 2.135 1.00 90.62 110 HIS A N 1
ATOM 862 C CA . HIS A 1 110 ? -6.676 -9.297 2.521 1.00 90.62 110 HIS A CA 1
ATOM 863 C C . HIS A 1 110 ? -5.577 -9.356 3.588 1.00 90.62 110 HIS A C 1
ATOM 865 O O . HIS A 1 110 ? -4.620 -8.585 3.535 1.00 90.62 110 HIS A O 1
ATOM 871 N N . GLU A 1 111 ? -5.682 -10.274 4.546 1.00 89.25 111 GLU A N 1
ATOM 872 C CA . GLU A 1 111 ? -4.494 -10.649 5.316 1.00 89.25 111 GLU A CA 1
ATOM 873 C C . GLU A 1 111 ? -3.619 -11.550 4.449 1.00 89.25 111 GLU A C 1
ATOM 875 O O . GLU A 1 111 ? -4.124 -12.519 3.883 1.00 89.25 111 GLU A O 1
ATOM 880 N N . TRP A 1 112 ? -2.338 -11.208 4.342 1.00 92.94 112 TRP A N 1
ATOM 881 C CA . TRP A 1 112 ? -1.355 -11.920 3.536 1.00 92.94 112 TRP A CA 1
ATOM 882 C C . TRP A 1 112 ? -0.285 -12.570 4.395 1.00 92.94 112 TRP A C 1
ATOM 884 O O . TRP A 1 112 ? 0.177 -11.998 5.387 1.00 92.94 112 TRP A O 1
ATOM 894 N N . ASP A 1 113 ? 0.145 -13.745 3.955 1.00 92.25 113 ASP A N 1
ATOM 895 C CA . ASP A 1 113 ? 1.310 -14.434 4.487 1.00 92.25 113 ASP A CA 1
ATOM 896 C C . ASP A 1 113 ? 2.558 -14.220 3.606 1.00 92.25 113 ASP A C 1
ATOM 898 O O . ASP A 1 113 ? 2.593 -13.412 2.670 1.00 92.25 113 ASP A O 1
ATOM 902 N N . GLU A 1 114 ? 3.636 -14.933 3.930 1.00 91.19 114 GLU A N 1
ATOM 903 C CA . GLU A 1 114 ? 4.868 -14.897 3.143 1.00 91.19 114 GLU A CA 1
ATOM 904 C C . GLU A 1 114 ? 4.702 -15.423 1.706 1.00 91.19 114 GLU A C 1
ATOM 906 O O . GLU A 1 114 ? 5.394 -14.952 0.800 1.00 91.19 114 GLU A O 1
ATOM 911 N N . HIS A 1 115 ? 3.787 -16.361 1.461 1.00 92.25 115 HIS A N 1
ATOM 912 C CA . HIS A 1 115 ? 3.538 -16.913 0.136 1.00 92.25 115 HIS A CA 1
ATOM 913 C C . HIS A 1 115 ? 2.827 -15.899 -0.762 1.00 92.25 115 HIS A C 1
ATOM 915 O O . HIS A 1 115 ? 3.228 -15.736 -1.917 1.00 92.25 115 HIS A O 1
ATOM 921 N N . ASP A 1 116 ? 1.840 -15.174 -0.237 1.00 93.50 116 ASP A N 1
ATOM 922 C CA . ASP A 1 116 ? 1.117 -14.132 -0.977 1.00 93.50 116 ASP A CA 1
ATOM 923 C C . ASP A 1 116 ? 2.050 -13.014 -1.474 1.00 93.50 116 ASP A C 1
ATOM 925 O O . ASP A 1 116 ? 1.893 -12.498 -2.587 1.00 93.50 116 ASP A O 1
ATOM 929 N N . VAL A 1 117 ? 3.055 -12.665 -0.662 1.00 92.12 117 VAL A N 1
ATOM 930 C CA . VAL A 1 117 ? 4.050 -11.631 -0.983 1.00 92.12 117 VAL A CA 1
ATOM 931 C C . VAL A 1 117 ? 5.150 -12.151 -1.909 1.00 92.12 117 VAL A C 1
ATOM 933 O O . VAL A 1 117 ? 5.531 -11.450 -2.848 1.00 92.12 117 VAL A O 1
ATOM 936 N N . ALA A 1 118 ? 5.666 -13.362 -1.683 1.00 87.56 118 ALA A N 1
ATOM 937 C CA . ALA A 1 118 ? 6.786 -13.902 -2.459 1.00 87.56 118 ALA A CA 1
ATOM 938 C C . ALA A 1 118 ? 6.383 -14.453 -3.833 1.00 87.56 118 ALA A C 1
ATOM 940 O O . ALA A 1 118 ? 7.215 -14.520 -4.741 1.00 87.56 118 ALA A O 1
ATOM 941 N N . SER A 1 119 ? 5.135 -14.896 -3.989 1.00 83.94 119 SER A N 1
ATOM 942 C CA . SER A 1 119 ? 4.728 -15.615 -5.193 1.00 83.94 119 SER A CA 1
ATOM 943 C C . SER A 1 119 ? 4.614 -14.688 -6.399 1.00 83.94 119 SER A C 1
ATOM 945 O O . SER A 1 119 ? 3.997 -13.621 -6.292 1.00 83.94 119 SER A O 1
ATOM 947 N N . PRO A 1 120 ? 5.139 -15.086 -7.573 1.00 78.94 120 PRO A N 1
ATOM 948 C CA . PRO A 1 120 ? 4.915 -14.339 -8.802 1.00 78.94 120 PRO A CA 1
ATOM 949 C C . PRO A 1 120 ? 3.412 -14.280 -9.099 1.00 78.94 120 PRO A C 1
ATOM 951 O O . PRO A 1 120 ? 2.704 -15.276 -8.959 1.00 78.94 120 PRO A O 1
ATOM 954 N N . SER A 1 121 ? 2.925 -13.114 -9.514 1.00 84.38 121 SER A N 1
ATOM 955 C CA . SER A 1 121 ? 1.533 -12.910 -9.924 1.00 84.38 121 SER A CA 1
ATOM 956 C C . SER A 1 121 ? 1.481 -12.028 -11.162 1.00 84.38 121 SER A C 1
ATOM 958 O O . SER A 1 121 ? 2.419 -11.288 -11.435 1.00 84.38 121 SER A O 1
ATOM 960 N N . GLN A 1 122 ? 0.397 -12.142 -11.927 1.00 82.25 122 GLN A N 1
ATOM 961 C CA . GLN A 1 122 ? 0.083 -11.214 -13.015 1.00 82.25 122 GLN A CA 1
ATOM 962 C C . GLN A 1 122 ? -0.677 -9.976 -12.517 1.00 82.25 122 GLN A C 1
ATOM 964 O O . GLN A 1 122 ? -0.853 -9.024 -13.274 1.00 82.25 122 GLN A O 1
ATOM 969 N N . ASP A 1 123 ? -1.091 -9.977 -11.250 1.00 88.38 123 ASP A N 1
ATOM 970 C CA . ASP A 1 123 ? -1.841 -8.891 -10.636 1.00 88.38 123 ASP A CA 1
ATOM 971 C C . ASP A 1 123 ? -0.907 -7.893 -9.957 1.00 88.38 123 ASP A C 1
ATOM 973 O O . ASP A 1 123 ? 0.086 -8.254 -9.317 1.00 88.38 123 ASP A O 1
ATOM 977 N N . ILE A 1 124 ? -1.276 -6.618 -10.035 1.00 91.88 124 ILE A N 1
ATOM 978 C CA . ILE A 1 124 ? -0.655 -5.568 -9.233 1.00 91.88 124 ILE A CA 1
ATOM 979 C C . ILE A 1 124 ? -1.135 -5.722 -7.793 1.00 91.88 124 ILE A C 1
ATOM 981 O O . ILE A 1 124 ? -2.332 -5.863 -7.533 1.00 91.88 124 ILE A O 1
ATOM 985 N N . ARG A 1 125 ? -0.201 -5.686 -6.843 1.00 95.88 125 ARG A N 1
ATOM 986 C CA . ARG A 1 125 ? -0.484 -5.964 -5.432 1.00 95.88 125 ARG A CA 1
ATOM 987 C C . ARG A 1 125 ? 0.043 -4.867 -4.527 1.00 95.88 125 ARG A C 1
ATOM 989 O O . ARG A 1 125 ? 1.246 -4.653 -4.469 1.00 95.88 125 ARG A O 1
ATOM 996 N N . LEU A 1 126 ? -0.831 -4.194 -3.787 1.00 97.50 126 LEU A N 1
ATOM 997 C CA . LEU A 1 126 ? -0.437 -3.227 -2.763 1.00 97.50 126 LEU A CA 1
ATOM 998 C C . LEU A 1 126 ? -0.370 -3.918 -1.399 1.00 97.50 126 LEU A C 1
ATOM 1000 O O . LEU A 1 126 ? -1.400 -4.309 -0.860 1.00 97.50 126 LEU A O 1
ATOM 1004 N N . VAL A 1 127 ? 0.826 -4.023 -0.824 1.00 97.44 127 VAL A N 1
ATOM 1005 C CA . VAL A 1 127 ? 1.060 -4.593 0.508 1.00 97.44 127 VAL A CA 1
ATOM 1006 C C . VAL A 1 127 ? 1.247 -3.472 1.527 1.00 97.44 127 VAL A C 1
ATOM 1008 O O . VAL A 1 127 ? 2.042 -2.554 1.312 1.00 97.44 127 VAL A O 1
ATOM 1011 N N . LYS A 1 128 ? 0.606 -3.591 2.688 1.00 96.88 128 LYS A N 1
ATOM 1012 C CA . LYS A 1 128 ? 0.991 -2.874 3.907 1.00 96.88 128 LYS A CA 1
ATOM 1013 C C . LYS A 1 128 ? 1.760 -3.795 4.844 1.00 96.88 128 LYS A C 1
ATOM 1015 O O . LYS A 1 128 ? 1.183 -4.708 5.421 1.00 96.88 128 LYS A O 1
ATOM 1020 N N . PHE A 1 129 ? 3.029 -3.494 5.069 1.00 96.69 129 PHE A N 1
ATOM 1021 C CA . PHE A 1 129 ? 3.836 -4.118 6.112 1.00 96.69 129 PHE A CA 1
ATOM 1022 C C . PHE A 1 129 ? 3.572 -3.412 7.442 1.00 96.69 129 PHE A C 1
ATOM 1024 O O . PHE A 1 129 ? 3.722 -2.188 7.542 1.00 96.69 129 PHE A O 1
ATOM 1031 N N . TYR A 1 130 ? 3.124 -4.161 8.449 1.00 93.44 130 TYR A N 1
ATOM 1032 C CA . TYR A 1 130 ? 2.683 -3.590 9.720 1.00 93.44 130 TYR A CA 1
ATOM 1033 C C . TYR A 1 130 ? 3.080 -4.437 10.926 1.00 93.44 130 TYR A C 1
ATOM 1035 O O . TYR A 1 130 ? 3.483 -5.589 10.797 1.00 93.44 130 TYR A O 1
ATOM 1043 N N . ALA A 1 131 ? 2.911 -3.850 12.110 1.00 88.50 131 ALA A N 1
ATOM 1044 C CA . ALA A 1 131 ? 2.885 -4.571 13.373 1.00 88.50 131 ALA A CA 1
ATOM 1045 C C . ALA A 1 131 ? 1.578 -4.245 14.127 1.00 88.50 131 ALA A C 1
ATOM 1047 O O . ALA A 1 131 ? 1.117 -3.101 14.042 1.00 88.50 131 ALA A O 1
ATOM 1048 N N . PRO A 1 132 ? 0.963 -5.186 14.867 1.00 79.50 132 PRO A N 1
ATOM 1049 C CA . PRO A 1 132 ? -0.320 -4.951 15.541 1.00 79.50 132 PRO A CA 1
ATOM 1050 C C . PRO A 1 132 ? -0.266 -3.846 16.605 1.00 79.50 132 PRO A C 1
ATOM 1052 O O . PRO A 1 132 ? -1.224 -3.098 16.778 1.00 79.50 132 PRO A O 1
ATOM 1055 N N . TRP A 1 133 ? 0.874 -3.695 17.283 1.00 75.06 133 TRP A N 1
ATOM 1056 C CA . TRP A 1 133 ? 1.105 -2.695 18.335 1.00 75.06 133 TRP A CA 1
ATOM 1057 C C . TRP A 1 133 ? 1.348 -1.271 17.819 1.00 75.06 133 TRP A C 1
ATOM 1059 O O . TRP A 1 133 ? 1.427 -0.327 18.598 1.00 75.06 133 TRP A O 1
ATOM 1069 N N . CYS A 1 134 ? 1.506 -1.096 16.511 1.00 84.00 134 CYS A N 1
ATOM 1070 C CA . CYS A 1 134 ? 1.868 0.182 15.914 1.00 84.00 134 CYS A CA 1
ATOM 1071 C C . CYS A 1 134 ? 0.621 1.065 15.723 1.00 84.00 134 CYS A C 1
ATOM 1073 O O . CYS A 1 134 ? -0.205 0.798 14.850 1.00 84.00 134 CYS A O 1
ATOM 1075 N N . ILE A 1 135 ? 0.511 2.155 16.493 1.00 79.88 135 ILE A N 1
ATOM 1076 C CA . ILE A 1 135 ? -0.617 3.108 16.419 1.00 79.88 135 ILE A CA 1
ATOM 1077 C C . ILE A 1 135 ? -0.790 3.649 14.993 1.00 79.88 135 ILE A C 1
ATOM 1079 O O . ILE A 1 135 ? -1.875 3.558 14.426 1.00 79.88 135 ILE A O 1
ATOM 1083 N N . HIS A 1 136 ? 0.292 4.096 14.349 1.00 85.75 136 HIS A N 1
ATOM 1084 C CA . HIS A 1 136 ? 0.251 4.591 12.965 1.00 85.75 136 HIS A CA 1
ATOM 1085 C C . HIS A 1 136 ? -0.247 3.544 11.961 1.00 85.75 136 HIS A C 1
ATOM 1087 O O . HIS A 1 136 ? -0.851 3.862 10.936 1.00 85.75 136 HIS A O 1
ATOM 1093 N N . CYS A 1 137 ? -0.021 2.266 12.255 1.00 89.19 137 CYS A N 1
ATOM 1094 C CA . CYS A 1 137 ? -0.526 1.172 11.454 1.00 89.19 137 CYS A CA 1
ATOM 1095 C C . CYS A 1 137 ? -2.040 1.047 11.631 1.00 89.19 137 CYS A C 1
ATOM 1097 O O . CYS A 1 137 ? -2.750 0.883 10.641 1.00 89.19 137 CYS A O 1
ATOM 1099 N N . GLN A 1 138 ? -2.548 1.153 12.854 1.00 81.06 138 GLN A N 1
ATOM 1100 C CA . GLN A 1 138 ? -3.986 1.127 13.118 1.00 81.06 138 GLN A CA 1
ATOM 1101 C C . GLN A 1 138 ? -4.683 2.335 12.470 1.00 81.06 138 GLN A C 1
ATOM 1103 O O . GLN A 1 138 ? -5.660 2.154 11.747 1.00 81.06 138 GLN A O 1
ATOM 1108 N N . GLU A 1 139 ? -4.103 3.534 12.587 1.00 80.88 139 GLU A N 1
ATOM 1109 C CA . GLU A 1 139 ? -4.601 4.770 11.960 1.00 80.88 139 GLU A CA 1
ATOM 1110 C C . GLU A 1 139 ? -4.682 4.676 10.425 1.00 80.88 139 GLU A C 1
ATOM 1112 O O . GLU A 1 139 ? -5.623 5.183 9.810 1.00 80.88 139 GLU A O 1
ATOM 1117 N N . LEU A 1 140 ? -3.723 3.995 9.788 1.00 89.50 140 LEU A N 1
ATOM 1118 C CA . LEU A 1 140 ? -3.709 3.797 8.336 1.00 89.50 140 LEU A CA 1
ATOM 1119 C C . LEU A 1 140 ? -4.700 2.719 7.861 1.00 89.50 140 LEU A C 1
ATOM 1121 O O . LEU A 1 140 ? -5.105 2.728 6.700 1.00 89.50 140 LEU A O 1
ATOM 1125 N N . ALA A 1 141 ? -5.095 1.764 8.708 1.00 88.06 141 ALA A N 1
ATOM 1126 C CA . ALA A 1 141 ? -5.977 0.660 8.313 1.00 88.06 141 ALA A CA 1
ATOM 1127 C C . ALA A 1 141 ? -7.290 1.101 7.624 1.00 88.06 141 ALA A C 1
ATOM 1129 O O . ALA A 1 141 ? -7.574 0.577 6.542 1.00 88.06 141 ALA A O 1
ATOM 1130 N N . PRO A 1 142 ? -8.074 2.068 8.149 1.00 83.94 142 PRO A N 1
ATOM 1131 C CA . PRO A 1 142 ? -9.291 2.525 7.474 1.00 83.94 142 PRO A CA 1
ATOM 1132 C C . PRO A 1 142 ? -9.005 3.215 6.133 1.00 83.94 142 PRO A C 1
ATOM 1134 O O . PRO A 1 142 ? -9.739 3.012 5.165 1.00 83.94 142 PRO A O 1
ATOM 1137 N N . GLN A 1 143 ? -7.917 3.985 6.033 1.00 91.50 143 GLN A N 1
ATOM 1138 C CA . GLN A 1 143 ? -7.498 4.620 4.776 1.00 91.50 143 GLN A CA 1
ATOM 1139 C C . GLN A 1 143 ? -7.143 3.576 3.719 1.00 91.50 143 GLN A C 1
ATOM 1141 O O . GLN A 1 143 ? -7.583 3.683 2.577 1.00 91.50 143 GLN A O 1
ATOM 1146 N N . LEU A 1 144 ? -6.424 2.525 4.118 1.00 94.25 144 LEU A N 1
ATOM 1147 C CA . LEU A 1 144 ? -6.067 1.431 3.225 1.00 94.25 144 LEU A CA 1
ATOM 1148 C C . LEU A 1 144 ? -7.300 0.646 2.758 1.00 94.25 144 LEU A C 1
ATOM 1150 O O . LEU A 1 144 ? -7.390 0.325 1.579 1.00 94.25 144 LEU A O 1
ATOM 1154 N N . ARG A 1 145 ? -8.284 0.394 3.636 1.00 91.06 145 ARG A N 1
ATOM 1155 C CA . ARG A 1 145 ? -9.558 -0.241 3.245 1.00 91.06 145 ARG A CA 1
ATOM 1156 C C . ARG A 1 145 ? -10.314 0.586 2.205 1.00 91.06 145 ARG A C 1
ATOM 1158 O O . ARG A 1 145 ? -10.831 0.024 1.244 1.00 91.06 145 ARG A O 1
ATOM 1165 N N . ARG A 1 146 ? -10.341 1.916 2.353 1.00 90.12 146 ARG A N 1
ATOM 1166 C CA . ARG A 1 146 ? -10.935 2.816 1.349 1.00 90.12 146 ARG A CA 1
ATOM 1167 C C . ARG A 1 146 ? -10.150 2.819 0.036 1.00 90.12 146 ARG A C 1
ATOM 1169 O O . ARG A 1 146 ? -10.764 2.737 -1.023 1.00 90.12 146 ARG A O 1
ATOM 1176 N N . ALA A 1 147 ? -8.818 2.859 0.099 1.00 94.94 147 ALA A N 1
ATOM 1177 C CA . ALA A 1 147 ? -7.971 2.767 -1.089 1.00 94.94 147 ALA A CA 1
ATOM 1178 C C . ALA A 1 147 ? -8.199 1.445 -1.835 1.00 94.94 147 ALA A C 1
ATOM 1180 O O . ALA A 1 147 ? -8.330 1.449 -3.052 1.00 94.94 147 ALA A O 1
ATOM 1181 N N . ALA A 1 148 ? -8.327 0.334 -1.108 1.00 95.44 148 ALA A N 1
ATOM 1182 C CA . ALA A 1 148 ? -8.597 -0.976 -1.685 1.00 95.44 148 ALA A CA 1
ATOM 1183 C C . ALA A 1 148 ? -9.928 -1.030 -2.443 1.00 95.44 148 ALA A C 1
ATOM 1185 O O . ALA A 1 148 ? -9.966 -1.517 -3.566 1.00 95.44 148 ALA A O 1
ATOM 1186 N N . LEU A 1 149 ? -10.995 -0.441 -1.892 1.00 92.12 149 LEU A N 1
ATOM 1187 C CA . LEU A 1 149 ? -12.267 -0.302 -2.612 1.00 92.12 149 LEU A CA 1
ATOM 1188 C C . LEU A 1 149 ? -12.121 0.540 -3.891 1.00 92.12 149 LEU A C 1
ATOM 1190 O O . LEU A 1 149 ? -12.720 0.223 -4.913 1.00 92.12 149 LEU A O 1
ATOM 1194 N N . ALA A 1 150 ? -11.315 1.604 -3.858 1.00 92.62 150 ALA A N 1
ATOM 1195 C CA . ALA A 1 150 ? -11.064 2.452 -5.025 1.00 92.62 150 ALA A CA 1
ATOM 1196 C C . ALA A 1 150 ? -10.157 1.798 -6.089 1.00 92.62 150 ALA A C 1
ATOM 1198 O O . ALA A 1 150 ? -10.079 2.305 -7.217 1.00 92.62 150 ALA A O 1
ATOM 1199 N N . LEU A 1 151 ? -9.458 0.722 -5.717 1.00 95.00 151 LEU A N 1
ATOM 1200 C CA . LEU A 1 151 ? -8.539 -0.063 -6.544 1.00 95.00 151 LEU A CA 1
ATOM 1201 C C . LEU A 1 151 ? -9.133 -1.395 -7.004 1.00 95.00 151 LEU A C 1
ATOM 1203 O O . LEU A 1 151 ? -8.440 -2.152 -7.683 1.00 95.00 151 LEU A O 1
ATOM 1207 N N . ASP A 1 152 ? -10.399 -1.663 -6.685 1.00 91.06 152 ASP A N 1
ATOM 1208 C CA . ASP A 1 152 ? -11.081 -2.883 -7.100 1.00 91.06 152 ASP A CA 1
ATOM 1209 C C . ASP A 1 152 ? -10.973 -3.088 -8.623 1.00 91.06 152 ASP A C 1
ATOM 1211 O O . ASP A 1 152 ? -11.124 -2.153 -9.421 1.00 91.06 152 ASP A O 1
ATOM 1215 N N . GLY A 1 153 ? -10.606 -4.308 -9.017 1.00 87.88 153 GLY A N 1
ATOM 1216 C CA . GLY A 1 153 ? -10.304 -4.688 -10.401 1.00 87.88 153 GLY A CA 1
ATOM 1217 C C . GLY A 1 153 ? -9.011 -4.118 -11.010 1.00 87.88 153 GLY A C 1
ATOM 1218 O O . GLY A 1 153 ? -8.711 -4.437 -12.157 1.00 87.88 153 GLY A O 1
ATOM 1219 N N . GLN A 1 154 ? -8.242 -3.290 -10.294 1.00 89.31 154 GLN A N 1
ATOM 1220 C CA . GLN A 1 154 ? -6.975 -2.702 -10.771 1.00 89.31 154 GLN A CA 1
ATOM 1221 C C . GLN A 1 154 ? -5.759 -3.186 -9.980 1.00 89.31 154 GLN A C 1
ATOM 1223 O O . GLN A 1 154 ? -4.690 -3.382 -10.554 1.00 89.31 154 GLN A O 1
ATOM 1228 N N . ALA A 1 155 ? -5.908 -3.363 -8.669 1.00 94.31 155 ALA A N 1
ATOM 1229 C CA . ALA A 1 155 ? -4.875 -3.926 -7.816 1.00 94.31 155 ALA A CA 1
ATOM 1230 C C . ALA A 1 155 ? -5.503 -4.669 -6.637 1.00 94.31 155 ALA A C 1
ATOM 1232 O O . ALA A 1 155 ? -6.498 -4.224 -6.066 1.00 94.31 155 ALA A O 1
ATOM 1233 N N . THR A 1 156 ? -4.878 -5.770 -6.231 1.00 95.12 156 THR A N 1
ATOM 1234 C CA . THR A 1 156 ? -5.257 -6.470 -5.001 1.00 95.12 156 THR A CA 1
ATOM 1235 C C . THR A 1 156 ? -4.533 -5.824 -3.828 1.00 95.12 156 THR A C 1
ATOM 1237 O O . THR A 1 156 ? -3.338 -5.540 -3.916 1.00 95.12 156 THR A O 1
ATOM 1240 N N . VAL A 1 157 ? -5.230 -5.577 -2.722 1.00 96.81 157 VAL A N 1
ATOM 1241 C CA . VAL A 1 157 ? -4.637 -4.927 -1.547 1.00 96.81 157 VAL A CA 1
ATOM 1242 C C . VAL A 1 157 ? -4.574 -5.907 -0.389 1.00 96.81 157 VAL A C 1
ATOM 1244 O O . VAL A 1 157 ? -5.565 -6.560 -0.068 1.00 96.81 157 VAL A O 1
ATOM 1247 N N . GLY A 1 158 ? -3.418 -5.985 0.260 1.00 95.56 158 GLY A N 1
ATOM 1248 C CA . GLY A 1 158 ? -3.211 -6.842 1.414 1.00 95.56 158 GLY A CA 1
ATOM 1249 C C . GLY A 1 158 ? -2.372 -6.199 2.508 1.00 95.56 158 GLY A C 1
ATOM 1250 O O . GLY A 1 158 ? -1.715 -5.173 2.311 1.00 95.56 158 GLY A O 1
ATOM 1251 N N . GLY A 1 159 ? -2.408 -6.800 3.689 1.00 95.19 159 GLY A N 1
ATOM 1252 C CA . GLY A 1 159 ? -1.542 -6.465 4.808 1.00 95.19 159 GLY A CA 1
ATOM 1253 C C . GLY A 1 159 ? -0.753 -7.682 5.261 1.00 95.19 159 GLY A C 1
ATOM 1254 O O . GLY A 1 159 ? -1.324 -8.758 5.377 1.00 95.19 159 GLY A O 1
ATOM 1255 N N . LEU A 1 160 ? 0.537 -7.495 5.538 1.00 94.44 160 LEU A N 1
ATOM 1256 C CA . LEU A 1 160 ? 1.411 -8.528 6.087 1.00 94.44 160 LEU A CA 1
ATOM 1257 C C . LEU A 1 160 ? 1.879 -8.127 7.489 1.00 94.44 160 LEU A C 1
ATOM 1259 O O . LEU A 1 160 ? 2.507 -7.075 7.674 1.00 94.44 160 LEU A O 1
ATOM 1263 N N . ASN A 1 161 ? 1.576 -8.980 8.470 1.00 91.94 161 ASN A N 1
ATOM 1264 C CA . ASN A 1 161 ? 2.019 -8.832 9.852 1.00 91.94 161 ASN A CA 1
ATOM 1265 C C . ASN A 1 161 ? 3.499 -9.228 10.005 1.00 91.94 161 ASN A C 1
ATOM 1267 O O . ASN A 1 161 ? 3.859 -10.404 9.948 1.00 91.94 161 ASN A O 1
ATOM 1271 N N . CYS A 1 162 ? 4.367 -8.253 10.266 1.00 92.56 162 CYS A N 1
ATOM 1272 C CA . CYS A 1 162 ? 5.799 -8.490 10.435 1.00 92.56 162 CYS A CA 1
ATOM 1273 C C . CYS A 1 162 ? 6.192 -9.124 11.777 1.00 92.56 162 CYS A C 1
ATOM 1275 O O . CYS A 1 162 ? 7.313 -9.616 11.887 1.00 92.56 162 CYS A O 1
ATOM 1277 N N . GLU A 1 163 ? 5.311 -9.132 12.785 1.00 87.06 163 GLU A N 1
ATOM 1278 C CA . GLU A 1 163 ? 5.536 -9.922 14.008 1.00 87.06 163 GLU A CA 1
ATOM 1279 C C . GLU A 1 163 ? 5.333 -11.419 13.729 1.00 87.06 163 GLU A C 1
ATOM 1281 O O . GLU A 1 163 ? 6.076 -12.246 14.251 1.00 87.06 163 GLU A O 1
ATOM 1286 N N . ALA A 1 164 ? 4.385 -11.766 12.849 1.00 86.19 164 ALA A N 1
ATOM 1287 C CA . ALA A 1 164 ? 4.157 -13.145 12.420 1.00 86.19 164 ALA A CA 1
ATOM 1288 C C . ALA A 1 164 ? 5.205 -13.621 11.395 1.00 86.19 164 ALA A C 1
ATOM 1290 O O . ALA A 1 164 ? 5.655 -14.764 11.457 1.00 86.19 164 ALA A O 1
ATOM 1291 N N . PHE A 1 165 ? 5.641 -12.737 10.487 1.00 91.38 165 PHE A N 1
ATOM 1292 C CA . PHE A 1 165 ? 6.561 -13.068 9.388 1.00 91.38 165 PHE A CA 1
ATOM 1293 C C . PHE A 1 165 ? 7.817 -12.168 9.353 1.00 91.38 165 PHE A C 1
ATOM 1295 O O . PHE A 1 165 ? 8.071 -11.474 8.359 1.00 91.38 165 PHE A O 1
ATOM 1302 N N . PRO A 1 166 ? 8.665 -12.178 10.400 1.00 91.19 166 PRO A N 1
ATOM 1303 C CA . PRO A 1 166 ? 9.824 -11.285 10.486 1.00 91.19 166 PRO A CA 1
ATOM 1304 C C . PRO A 1 166 ? 10.867 -11.546 9.389 1.00 91.19 166 PRO A C 1
ATOM 1306 O O . PRO A 1 166 ? 11.509 -10.609 8.912 1.00 91.19 166 PRO A O 1
ATOM 1309 N N . GLY A 1 167 ? 11.021 -12.803 8.951 1.00 91.75 167 GLY A N 1
ATOM 1310 C CA . GLY A 1 167 ? 11.938 -13.178 7.869 1.00 91.75 167 GLY A CA 1
ATOM 1311 C C . GLY A 1 167 ? 11.566 -12.534 6.532 1.00 91.75 167 GLY A C 1
ATOM 1312 O O . GLY A 1 167 ? 12.436 -11.992 5.849 1.00 91.75 167 GLY A O 1
ATOM 1313 N N . MET A 1 168 ? 10.270 -12.506 6.206 1.00 93.25 168 MET A N 1
ATOM 1314 C CA . MET A 1 168 ? 9.759 -11.844 5.005 1.00 93.25 168 MET A CA 1
ATOM 1315 C C . MET A 1 168 ? 10.004 -10.332 5.060 1.00 93.25 168 MET A C 1
ATOM 1317 O O . MET A 1 168 ? 10.556 -9.755 4.125 1.00 93.25 168 MET A O 1
ATOM 1321 N N . CYS A 1 169 ? 9.679 -9.682 6.181 1.00 94.06 169 CYS A N 1
ATOM 1322 C CA . CYS A 1 169 ? 9.899 -8.241 6.329 1.00 94.06 169 CYS A CA 1
ATOM 1323 C C . CYS A 1 169 ? 11.388 -7.866 6.285 1.00 94.06 169 CYS A C 1
ATOM 1325 O O . CYS A 1 169 ? 11.744 -6.831 5.719 1.00 94.06 169 CYS A O 1
ATOM 1327 N N . HIS A 1 170 ? 12.273 -8.725 6.802 1.00 90.88 170 HIS A N 1
ATOM 1328 C CA . HIS A 1 170 ? 13.717 -8.550 6.664 1.00 90.88 170 HIS A CA 1
ATOM 1329 C C . HIS A 1 170 ? 14.179 -8.674 5.203 1.00 90.88 170 HIS A C 1
ATOM 1331 O O . HIS A 1 170 ? 14.907 -7.806 4.721 1.00 90.88 170 HIS A O 1
ATOM 1337 N N . ALA A 1 171 ? 13.723 -9.704 4.479 1.00 86.94 171 ALA A N 1
ATOM 1338 C CA . ALA A 1 171 ? 14.046 -9.902 3.064 1.00 86.94 171 ALA A CA 1
ATOM 1339 C C . ALA A 1 171 ? 13.567 -8.728 2.190 1.00 86.94 171 ALA A C 1
ATOM 1341 O O . ALA A 1 171 ? 14.288 -8.277 1.301 1.00 86.94 171 ALA A O 1
ATOM 1342 N N . MET A 1 172 ? 12.396 -8.174 2.513 1.00 85.56 172 MET A N 1
ATOM 1343 C CA . MET A 1 172 ? 11.813 -6.993 1.868 1.00 85.56 172 MET A CA 1
ATOM 1344 C C . MET A 1 172 ? 12.401 -5.661 2.366 1.00 85.56 172 MET A C 1
ATOM 1346 O O . MET A 1 172 ? 11.931 -4.599 1.955 1.00 85.56 172 MET A O 1
ATOM 1350 N N . ARG A 1 173 ? 13.422 -5.694 3.239 1.00 90.06 173 ARG A N 1
ATOM 1351 C CA . ARG A 1 173 ? 14.107 -4.518 3.811 1.00 90.06 173 ARG A CA 1
ATOM 1352 C C . ARG A 1 173 ? 13.143 -3.508 4.446 1.00 90.06 173 ARG A C 1
ATOM 1354 O O . ARG A 1 173 ? 13.251 -2.302 4.239 1.00 90.06 173 ARG A O 1
ATOM 1361 N N . ILE A 1 174 ? 12.175 -3.998 5.214 1.00 92.88 174 ILE A N 1
ATOM 1362 C CA . ILE A 1 174 ? 11.238 -3.149 5.951 1.00 92.88 174 ILE A CA 1
ATOM 1363 C C . ILE A 1 174 ? 11.921 -2.644 7.225 1.00 92.88 174 ILE A C 1
ATOM 1365 O O . ILE A 1 174 ? 12.236 -3.421 8.125 1.00 92.88 174 ILE A O 1
ATOM 1369 N N . HIS A 1 175 ? 12.174 -1.335 7.289 1.00 87.00 175 HIS A N 1
ATOM 1370 C CA . HIS A 1 175 ? 12.906 -0.695 8.391 1.00 87.00 175 HIS A CA 1
ATOM 1371 C C . HIS A 1 175 ? 12.008 0.024 9.406 1.00 87.00 175 HIS A C 1
ATOM 1373 O O . HIS A 1 175 ? 12.484 0.440 10.461 1.00 87.00 175 HIS A O 1
ATOM 1379 N N . GLY A 1 176 ? 10.721 0.176 9.105 1.00 90.88 176 GLY A N 1
ATOM 1380 C CA . GLY A 1 176 ? 9.762 0.864 9.957 1.00 90.88 176 GLY A CA 1
ATOM 1381 C C . GLY A 1 176 ? 8.336 0.483 9.595 1.00 90.88 176 GLY A C 1
ATOM 1382 O O . GLY A 1 176 ? 8.097 -0.130 8.558 1.00 90.88 176 GLY A O 1
ATOM 1383 N N . TYR A 1 177 ? 7.395 0.834 10.468 1.00 92.38 177 TYR A N 1
ATOM 1384 C CA . TYR A 1 177 ? 5.981 0.549 10.259 1.00 92.38 177 TYR A CA 1
ATOM 1385 C C . TYR A 1 177 ? 5.136 1.822 10.406 1.00 92.38 177 TYR A C 1
ATOM 1387 O O . TYR A 1 177 ? 5.418 2.629 11.295 1.00 92.38 177 TYR A O 1
ATOM 1395 N N . PRO A 1 178 ? 4.066 1.971 9.603 1.00 94.81 178 PRO A N 1
ATOM 1396 C CA . PRO A 1 178 ? 3.727 1.130 8.453 1.00 94.81 178 PRO A CA 1
ATOM 1397 C C . PRO A 1 178 ? 4.625 1.421 7.235 1.00 94.81 178 PRO A C 1
ATOM 1399 O O . PRO A 1 178 ? 5.029 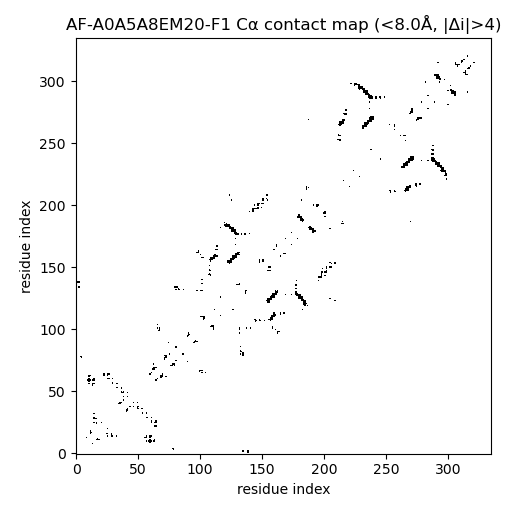2.561 7.025 1.00 94.81 178 PRO A O 1
ATOM 1402 N N . THR A 1 179 ? 4.852 0.415 6.388 1.00 95.50 179 THR A N 1
ATOM 1403 C CA . THR A 1 179 ? 5.421 0.599 5.039 1.00 95.50 179 THR A CA 1
ATOM 1404 C C . THR A 1 179 ? 4.418 0.110 4.002 1.00 95.50 179 THR A C 1
ATOM 1406 O O . THR A 1 179 ? 3.935 -1.018 4.087 1.00 95.50 179 THR A O 1
ATOM 1409 N N . LEU A 1 180 ? 4.103 0.951 3.017 1.00 96.94 180 LEU A N 1
ATOM 1410 C CA . LEU A 1 180 ? 3.282 0.579 1.866 1.00 96.94 180 LEU A CA 1
ATOM 1411 C C . LEU A 1 180 ? 4.192 0.273 0.680 1.00 96.94 180 LEU A C 1
ATOM 1413 O O . LEU A 1 180 ? 5.030 1.097 0.314 1.00 96.94 180 LEU A O 1
ATOM 1417 N N . ARG A 1 181 ? 4.023 -0.900 0.071 1.00 94.25 181 ARG A N 1
ATOM 1418 C CA . ARG A 1 181 ? 4.815 -1.317 -1.083 1.00 94.25 181 ARG A CA 1
ATOM 1419 C C . ARG A 1 181 ? 3.950 -1.988 -2.136 1.00 94.25 181 ARG A C 1
ATOM 1421 O O . ARG A 1 181 ? 3.166 -2.879 -1.831 1.00 94.25 181 ARG A O 1
ATOM 1428 N N . LEU A 1 182 ? 4.115 -1.556 -3.376 1.00 92.62 182 LEU A N 1
ATOM 1429 C CA . LEU A 1 182 ? 3.504 -2.166 -4.543 1.00 92.62 182 LEU A CA 1
ATOM 1430 C C . LEU A 1 182 ? 4.411 -3.285 -5.054 1.00 92.62 182 LEU A C 1
ATOM 1432 O O . LEU A 1 182 ? 5.613 -3.076 -5.196 1.00 92.62 182 LEU A O 1
ATOM 1436 N N . LEU A 1 183 ? 3.841 -4.451 -5.321 1.00 89.69 183 LEU A N 1
ATOM 1437 C CA . LEU A 1 183 ? 4.471 -5.569 -6.010 1.00 89.69 183 LEU A CA 1
ATOM 1438 C C . LEU A 1 183 ? 3.884 -5.621 -7.417 1.00 89.69 183 LEU A C 1
ATOM 1440 O O . LEU A 1 183 ? 2.659 -5.661 -7.579 1.00 89.69 183 LEU A O 1
ATOM 1444 N N . LEU A 1 184 ? 4.756 -5.598 -8.417 1.00 84.75 184 LEU A N 1
ATOM 1445 C CA . LEU A 1 184 ? 4.371 -5.537 -9.818 1.00 84.75 184 LEU A CA 1
ATOM 1446 C C . LEU A 1 184 ? 4.480 -6.914 -10.489 1.00 84.75 184 LEU A C 1
ATOM 1448 O O . LEU A 1 184 ? 5.273 -7.751 -10.047 1.00 84.75 184 LEU A O 1
ATOM 1452 N N . PRO A 1 185 ? 3.724 -7.153 -11.577 1.00 80.75 185 PRO A N 1
ATOM 1453 C CA . PRO A 1 185 ? 3.745 -8.430 -12.293 1.00 80.75 185 PRO A CA 1
ATOM 1454 C C . PRO A 1 185 ? 5.115 -8.843 -12.839 1.00 80.75 185 PRO A C 1
ATOM 1456 O O . PRO A 1 185 ? 5.393 -10.024 -13.042 1.00 80.75 185 PRO A O 1
ATOM 1459 N N . ASP A 1 186 ? 5.989 -7.867 -13.077 1.00 67.94 186 ASP A N 1
ATOM 1460 C CA . ASP A 1 186 ? 7.360 -8.079 -13.538 1.00 67.94 186 ASP A CA 1
ATOM 1461 C C . ASP A 1 186 ? 8.342 -8.458 -12.410 1.00 67.94 186 ASP A C 1
ATOM 1463 O O . ASP A 1 186 ? 9.527 -8.674 -12.670 1.00 67.94 186 ASP A O 1
ATOM 1467 N N . GLY A 1 187 ? 7.857 -8.574 -11.170 1.00 70.62 187 GLY A N 1
ATOM 1468 C CA . GLY A 1 187 ? 8.647 -8.899 -9.984 1.00 70.62 187 GLY A CA 1
ATOM 1469 C C . GLY A 1 187 ? 9.340 -7.695 -9.345 1.00 70.62 187 GLY A C 1
ATOM 1470 O O . GLY A 1 187 ? 10.010 -7.857 -8.325 1.00 70.62 187 GLY A O 1
ATOM 1471 N N . SER A 1 188 ? 9.194 -6.493 -9.908 1.00 72.12 188 SER A N 1
ATOM 1472 C CA . SER A 1 188 ? 9.701 -5.270 -9.291 1.00 72.12 188 SER A CA 1
ATOM 1473 C C . SER A 1 188 ? 8.781 -4.766 -8.178 1.00 72.12 188 SER A C 1
ATOM 1475 O O . SER A 1 188 ? 7.621 -5.171 -8.057 1.00 72.12 188 SER A O 1
ATOM 1477 N N . THR A 1 189 ? 9.320 -3.898 -7.317 1.00 80.38 189 THR A N 1
ATOM 1478 C CA . THR A 1 189 ? 8.566 -3.342 -6.191 1.00 80.38 189 THR A CA 1
ATOM 1479 C C . THR A 1 189 ? 8.779 -1.842 -6.049 1.00 80.38 189 THR A C 1
ATOM 1481 O O . THR A 1 189 ? 9.850 -1.325 -6.364 1.00 80.38 189 THR A O 1
ATOM 1484 N N . GLU A 1 190 ? 7.766 -1.135 -5.551 1.00 82.25 190 GLU A N 1
ATOM 1485 C CA . GLU A 1 190 ? 7.836 0.304 -5.282 1.00 82.25 190 GLU A CA 1
ATOM 1486 C C . GLU A 1 190 ? 7.345 0.620 -3.882 1.00 82.25 190 GLU A C 1
ATOM 1488 O O . GLU A 1 190 ? 6.255 0.208 -3.501 1.00 82.25 190 GLU A O 1
ATOM 1493 N N . GLU A 1 191 ? 8.125 1.378 -3.118 1.00 86.44 191 GLU A N 1
ATOM 1494 C CA . GLU A 1 191 ? 7.673 1.898 -1.829 1.00 86.44 191 GLU A CA 1
ATOM 1495 C C . GLU A 1 191 ? 6.921 3.218 -2.007 1.00 86.44 191 GLU A C 1
ATOM 1497 O O . GLU A 1 191 ? 7.327 4.084 -2.785 1.00 86.44 191 GLU A O 1
ATOM 1502 N N . TYR A 1 192 ? 5.825 3.373 -1.271 1.00 90.44 192 TYR A N 1
ATOM 1503 C CA . TYR A 1 192 ? 5.064 4.611 -1.225 1.00 90.44 192 TYR A CA 1
ATOM 1504 C C . TYR A 1 192 ? 5.530 5.499 -0.071 1.00 90.44 192 TYR A C 1
ATOM 1506 O O . TYR A 1 192 ? 5.534 5.082 1.086 1.00 90.44 192 TYR A O 1
ATOM 1514 N N . HIS A 1 193 ? 5.844 6.755 -0.388 1.00 87.62 193 HIS A N 1
ATOM 1515 C CA . HIS A 1 193 ? 6.293 7.765 0.579 1.00 87.62 193 HIS A CA 1
ATOM 1516 C C . HIS A 1 193 ? 5.375 9.001 0.634 1.00 87.62 193 HIS A C 1
ATOM 1518 O O . HIS A 1 193 ? 5.754 10.030 1.191 1.00 87.62 193 HIS A O 1
ATOM 1524 N N . GLY A 1 194 ? 4.201 8.935 -0.000 1.00 87.12 194 GLY A N 1
ATOM 1525 C CA . GLY A 1 194 ? 3.260 10.052 -0.072 1.00 87.12 194 GLY A CA 1
ATOM 1526 C C . GLY A 1 194 ? 2.307 10.145 1.131 1.00 87.12 194 GLY A C 1
ATOM 1527 O O . GLY A 1 194 ? 2.442 9.400 2.106 1.00 87.12 194 GLY A O 1
ATOM 1528 N N . PRO A 1 195 ? 1.326 11.064 1.073 1.00 91.19 195 PRO A N 1
ATOM 1529 C CA . PRO A 1 195 ? 0.304 11.212 2.104 1.00 91.19 195 PRO A CA 1
ATOM 1530 C C . PRO A 1 195 ? -0.529 9.941 2.313 1.00 91.19 195 PRO A C 1
ATOM 1532 O O . PRO A 1 195 ? -0.982 9.296 1.379 1.00 91.19 195 PRO A O 1
ATOM 1535 N N . LEU A 1 196 ? -0.819 9.606 3.568 1.00 91.75 196 LEU A N 1
ATOM 1536 C CA . LEU A 1 196 ? -1.528 8.372 3.930 1.00 91.75 196 LEU A CA 1
ATOM 1537 C C . LEU A 1 196 ? -3.063 8.447 3.772 1.00 91.75 196 LEU A C 1
ATOM 1539 O O . LEU A 1 196 ? -3.793 7.764 4.491 1.00 91.75 196 LEU A O 1
ATOM 1543 N N . GLN A 1 197 ? -3.573 9.284 2.863 1.00 92.31 197 GLN A N 1
ATOM 1544 C CA . GLN A 1 197 ? -5.005 9.340 2.548 1.00 92.31 197 GLN A CA 1
ATOM 1545 C C . GLN A 1 197 ? -5.361 8.348 1.441 1.00 92.31 197 GLN A C 1
ATOM 1547 O O . GLN A 1 197 ? -4.575 8.087 0.533 1.00 92.31 197 GLN A O 1
ATOM 1552 N N . ALA A 1 198 ? -6.583 7.818 1.502 1.00 92.12 198 ALA A N 1
ATOM 1553 C CA . ALA A 1 198 ? -7.068 6.812 0.562 1.00 92.12 198 ALA A CA 1
ATOM 1554 C C . ALA A 1 198 ? -6.936 7.231 -0.915 1.00 92.12 198 ALA A C 1
ATOM 1556 O O . ALA A 1 198 ? -6.481 6.432 -1.734 1.00 92.12 198 ALA A O 1
ATOM 1557 N N . ASP A 1 199 ? -7.295 8.476 -1.241 1.00 90.31 199 ASP A N 1
ATOM 1558 C CA . ASP A 1 199 ? -7.285 8.985 -2.617 1.00 90.31 199 ASP A CA 1
ATOM 1559 C C . ASP A 1 199 ? -5.861 9.141 -3.164 1.00 90.31 199 ASP A C 1
ATOM 1561 O O . ASP A 1 199 ? -5.612 8.811 -4.325 1.00 90.31 199 ASP A O 1
ATOM 1565 N N . ASP A 1 200 ? -4.915 9.577 -2.328 1.00 94.50 200 ASP A N 1
ATOM 1566 C CA . ASP A 1 200 ? -3.505 9.717 -2.699 1.00 94.50 200 ASP A CA 1
ATOM 1567 C C . ASP A 1 200 ? -2.861 8.349 -2.958 1.00 94.50 200 ASP A C 1
ATOM 1569 O O . ASP A 1 200 ? -2.167 8.163 -3.961 1.00 94.50 200 ASP A O 1
ATOM 1573 N N . ILE A 1 201 ? -3.137 7.367 -2.091 1.00 96.69 201 ILE A N 1
ATOM 1574 C CA . ILE A 1 201 ? -2.659 5.988 -2.253 1.00 96.69 201 ILE A CA 1
ATOM 1575 C C . ILE A 1 201 ? -3.244 5.380 -3.533 1.00 96.69 201 ILE A C 1
ATOM 1577 O O . ILE A 1 201 ? -2.504 4.846 -4.359 1.00 96.69 201 ILE A O 1
ATOM 1581 N N . ALA A 1 202 ? -4.563 5.477 -3.728 1.00 95.38 202 ALA A N 1
ATOM 1582 C CA . ALA A 1 202 ? -5.226 4.910 -4.898 1.00 95.38 202 ALA A CA 1
ATOM 1583 C C . ALA A 1 202 ? -4.753 5.572 -6.200 1.00 95.38 202 ALA A C 1
ATOM 1585 O O . ALA A 1 202 ? -4.494 4.879 -7.182 1.00 95.38 202 ALA A O 1
ATOM 1586 N N . SER A 1 203 ? -4.596 6.897 -6.213 1.00 91.25 203 SER A N 1
ATOM 1587 C CA . SER A 1 203 ? -4.096 7.630 -7.382 1.00 91.25 203 SER A CA 1
ATOM 1588 C C . SER A 1 203 ? -2.658 7.246 -7.715 1.00 91.25 203 SER A C 1
ATOM 1590 O O . SER A 1 203 ? -2.333 7.055 -8.886 1.00 91.25 203 SER A O 1
ATOM 1592 N N . TRP A 1 204 ? -1.810 7.065 -6.699 1.00 92.69 204 TRP A N 1
AT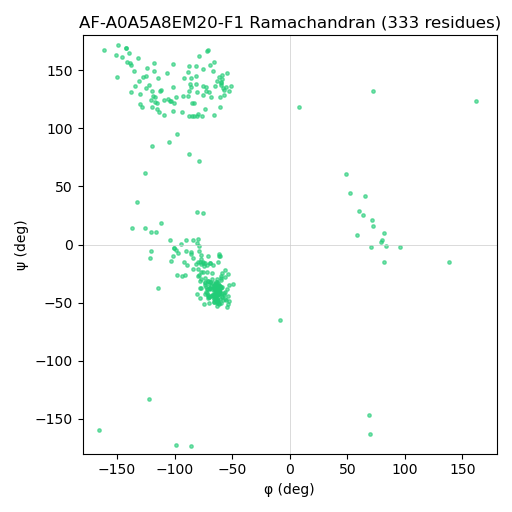OM 1593 C CA . TRP A 1 204 ? -0.452 6.573 -6.899 1.00 92.69 204 TRP A CA 1
ATOM 1594 C C . TRP A 1 204 ? -0.442 5.173 -7.515 1.00 92.69 204 TRP A C 1
ATOM 1596 O O . TRP A 1 204 ? 0.194 4.987 -8.551 1.00 92.69 204 TRP A O 1
ATOM 1606 N N . VAL A 1 205 ? -1.191 4.216 -6.953 1.00 93.81 205 VAL A N 1
ATOM 1607 C CA . VAL A 1 205 ? -1.259 2.853 -7.508 1.00 93.81 205 VAL A CA 1
ATOM 1608 C C . VAL A 1 205 ? -1.768 2.870 -8.944 1.00 93.81 205 VAL A C 1
ATOM 1610 O O . VAL A 1 205 ? -1.170 2.222 -9.791 1.00 93.81 205 VAL A O 1
ATOM 1613 N N . LYS A 1 206 ? -2.814 3.643 -9.254 1.00 90.31 206 LYS A N 1
ATOM 1614 C CA . LYS A 1 206 ? -3.333 3.776 -10.626 1.00 90.31 206 LYS A CA 1
ATOM 1615 C C . LYS A 1 206 ? -2.300 4.366 -11.579 1.00 90.31 206 LYS A C 1
ATOM 1617 O O . LYS A 1 206 ? -2.178 3.897 -12.704 1.00 90.31 206 LYS A O 1
ATOM 1622 N N . GLY A 1 207 ? -1.533 5.355 -11.125 1.00 84.12 207 GLY A N 1
ATOM 1623 C CA . GLY A 1 207 ? -0.440 5.936 -11.900 1.00 84.12 207 GLY A CA 1
ATOM 1624 C C . GLY A 1 207 ? 0.692 4.947 -12.178 1.00 84.12 207 GLY A C 1
ATOM 1625 O O . GLY A 1 207 ? 1.294 5.008 -13.245 1.00 84.12 207 GLY A O 1
ATOM 1626 N N . VAL A 1 208 ? 0.970 4.026 -11.250 1.00 81.69 208 VAL A N 1
ATOM 1627 C CA . VAL A 1 208 ? 1.936 2.940 -11.472 1.00 81.69 208 VAL A CA 1
ATOM 1628 C C . VAL A 1 208 ? 1.333 1.814 -12.322 1.00 81.69 208 VAL A C 1
ATOM 1630 O O . VAL A 1 208 ? 2.008 1.260 -13.176 1.00 81.69 208 VAL A O 1
ATOM 1633 N N . ALA A 1 209 ? 0.055 1.486 -12.146 1.00 79.62 209 ALA A N 1
ATOM 1634 C CA . ALA A 1 209 ? -0.631 0.463 -12.934 1.00 79.62 209 ALA A CA 1
ATOM 1635 C C . ALA A 1 209 ? -0.788 0.855 -14.406 1.00 79.62 209 ALA A C 1
ATOM 1637 O O . ALA A 1 209 ? -0.737 0.006 -15.290 1.00 79.62 209 ALA A O 1
ATOM 1638 N N . ALA A 1 210 ? -0.957 2.151 -14.659 1.00 74.19 210 ALA A N 1
ATOM 1639 C CA . ALA A 1 210 ? -0.951 2.729 -15.991 1.00 74.19 210 ALA A CA 1
ATOM 1640 C C . ALA A 1 210 ? 0.468 3.034 -16.503 1.00 74.19 210 ALA A C 1
ATOM 1642 O O . ALA A 1 210 ? 0.577 3.620 -17.577 1.00 74.19 210 ALA A O 1
ATOM 1643 N N . ASP A 1 211 ? 1.530 2.689 -15.757 1.00 72.50 211 ASP A N 1
ATOM 1644 C CA . ASP A 1 211 ? 2.917 2.967 -16.138 1.00 72.50 211 ASP A CA 1
ATOM 1645 C C . ASP A 1 211 ? 3.277 2.161 -17.401 1.00 72.50 211 ASP A C 1
ATOM 1647 O O . ASP A 1 211 ? 3.375 0.933 -17.349 1.00 72.50 211 ASP A O 1
ATOM 1651 N N . PRO A 1 212 ? 3.483 2.819 -18.556 1.00 68.25 212 PRO A N 1
ATOM 1652 C CA . PRO A 1 212 ? 3.931 2.139 -19.770 1.00 68.25 212 PRO A CA 1
ATOM 1653 C C . PRO A 1 212 ? 5.400 1.685 -19.687 1.00 68.25 212 PRO A C 1
ATOM 1655 O O . PRO A 1 212 ? 5.873 0.978 -20.579 1.00 68.25 212 PRO A O 1
ATOM 1658 N N . VAL A 1 213 ? 6.146 2.107 -18.660 1.00 78.81 213 VAL A N 1
ATOM 1659 C CA . VAL A 1 213 ? 7.561 1.789 -18.484 1.00 78.81 213 VAL A CA 1
ATOM 1660 C C . VAL A 1 213 ? 7.705 0.465 -17.740 1.00 78.81 213 VAL A C 1
ATOM 1662 O O . VAL A 1 213 ? 7.457 0.367 -16.541 1.00 78.81 213 VAL A O 1
ATOM 1665 N N . GLN A 1 214 ? 8.169 -0.561 -18.446 1.00 75.31 214 GLN A N 1
ATOM 1666 C CA . GLN A 1 214 ? 8.296 -1.912 -17.894 1.00 75.31 214 GLN A CA 1
ATOM 1667 C C . GLN A 1 214 ? 9.580 -2.070 -17.074 1.00 75.31 214 GLN A C 1
ATOM 1669 O O . GLN A 1 214 ? 10.646 -1.636 -17.513 1.00 75.31 214 GLN A O 1
ATOM 1674 N N . SER A 1 215 ? 9.535 -2.743 -15.924 1.00 76.62 215 SER A N 1
ATOM 1675 C CA . SER A 1 215 ? 10.770 -3.187 -15.275 1.00 76.62 215 SER A CA 1
ATOM 1676 C C . SER A 1 215 ? 11.257 -4.473 -15.941 1.00 76.62 215 SER A C 1
ATOM 1678 O O . SER A 1 215 ? 10.487 -5.406 -16.173 1.00 76.62 215 SER A O 1
ATOM 1680 N N . LEU A 1 216 ? 12.539 -4.528 -16.301 1.00 78.12 216 LEU A N 1
ATOM 1681 C CA . LEU A 1 216 ? 13.135 -5.670 -16.988 1.00 78.12 216 LEU A CA 1
ATOM 1682 C C . LEU A 1 216 ? 14.231 -6.312 -16.137 1.00 78.12 216 LEU A C 1
ATOM 1684 O O . LEU A 1 216 ? 15.246 -5.696 -15.812 1.00 78.12 216 LEU A O 1
ATOM 1688 N N . SER A 1 217 ? 14.067 -7.606 -15.866 1.00 74.75 217 SER A N 1
ATOM 1689 C CA . SER A 1 217 ? 15.162 -8.490 -15.464 1.00 74.75 217 SER A CA 1
ATOM 1690 C C . SER A 1 217 ? 16.094 -8.793 -16.643 1.00 74.75 217 SER A C 1
ATOM 1692 O O . SER A 1 217 ? 15.748 -8.605 -17.814 1.00 74.75 217 SER A O 1
ATOM 1694 N N . TRP A 1 218 ? 17.274 -9.351 -16.352 1.00 74.62 218 TRP A N 1
ATOM 1695 C CA . TRP A 1 218 ? 18.231 -9.753 -17.390 1.00 74.62 218 TRP A CA 1
ATOM 1696 C C . TRP A 1 218 ? 17.642 -10.746 -18.387 1.00 74.62 218 TRP A C 1
ATOM 1698 O O . TRP A 1 218 ? 17.845 -10.601 -19.590 1.00 74.62 218 TRP A O 1
ATOM 1708 N N . ASN A 1 219 ? 16.879 -11.730 -17.911 1.00 76.00 219 ASN A N 1
ATOM 1709 C CA . ASN A 1 219 ? 16.295 -12.747 -18.782 1.00 76.00 219 ASN A CA 1
ATOM 1710 C C . ASN A 1 219 ? 15.271 -12.121 -19.741 1.00 76.00 219 ASN A C 1
ATOM 1712 O O . ASN A 1 219 ? 15.235 -12.466 -20.919 1.00 76.00 219 ASN A O 1
ATOM 1716 N N . GLN A 1 220 ? 14.496 -11.142 -19.266 1.00 82.25 220 GLN A N 1
ATOM 1717 C CA . GLN A 1 220 ? 13.536 -10.415 -20.099 1.00 82.25 220 GLN A CA 1
ATOM 1718 C C . GLN A 1 220 ? 14.241 -9.501 -21.110 1.00 82.25 220 GLN A C 1
ATOM 1720 O O . GLN A 1 220 ? 13.884 -9.512 -22.286 1.00 82.25 220 GLN A O 1
ATOM 1725 N N . LEU A 1 221 ? 15.266 -8.749 -20.691 1.00 83.62 221 LEU A N 1
ATOM 1726 C CA . LEU A 1 221 ? 16.019 -7.874 -21.594 1.00 83.62 221 LEU A CA 1
ATOM 1727 C C . LEU A 1 221 ? 16.792 -8.674 -22.654 1.00 83.62 221 LEU A C 1
ATOM 1729 O O . LEU A 1 221 ? 16.720 -8.363 -23.839 1.00 83.62 221 LEU A O 1
ATOM 1733 N N . SER A 1 222 ? 17.490 -9.736 -22.251 1.00 81.56 222 SER A N 1
ATOM 1734 C CA . SER A 1 222 ? 18.243 -10.596 -23.173 1.00 81.56 222 SER A CA 1
ATOM 1735 C C . SER A 1 222 ? 17.331 -11.332 -24.153 1.00 81.56 222 SER A C 1
ATOM 1737 O O . SER A 1 222 ? 17.666 -11.424 -25.333 1.00 81.56 222 SER A O 1
ATOM 1739 N N . SER A 1 223 ? 16.149 -11.780 -23.716 1.00 84.31 223 SER A N 1
ATOM 1740 C CA . SER A 1 223 ? 15.140 -12.350 -24.613 1.00 84.31 223 SER A CA 1
ATOM 1741 C C . SER A 1 223 ? 14.668 -11.343 -25.667 1.00 84.31 223 SER A C 1
ATOM 1743 O O . SER A 1 223 ? 14.540 -11.723 -26.829 1.00 84.31 223 SER A O 1
ATOM 1745 N N . ARG A 1 224 ? 14.474 -10.065 -25.303 1.00 86.75 224 ARG A N 1
ATOM 1746 C CA . ARG A 1 224 ? 14.111 -9.004 -26.264 1.00 86.75 224 ARG A CA 1
ATOM 1747 C C . ARG A 1 224 ? 15.221 -8.713 -27.264 1.00 86.75 224 ARG A C 1
ATOM 1749 O O . ARG A 1 224 ? 14.950 -8.575 -28.451 1.00 86.75 224 ARG A O 1
ATOM 1756 N N . LEU A 1 225 ? 16.461 -8.644 -26.790 1.00 86.44 225 LEU A N 1
ATOM 1757 C CA . LEU A 1 225 ? 17.624 -8.372 -27.633 1.00 86.44 225 LEU A CA 1
ATOM 1758 C C . LEU A 1 225 ? 17.930 -9.530 -28.592 1.00 86.44 225 LEU A C 1
ATOM 1760 O O . LEU A 1 225 ? 18.282 -9.295 -29.741 1.00 86.44 225 LEU A O 1
ATOM 1764 N N . SER A 1 226 ? 17.729 -10.780 -28.165 1.00 84.38 226 SER A N 1
ATOM 1765 C CA . SER A 1 226 ? 18.039 -11.970 -28.979 1.00 84.38 226 SER A CA 1
ATOM 1766 C C . SER A 1 226 ? 17.266 -12.028 -30.304 1.00 84.38 226 SER A C 1
ATOM 1768 O O . SER A 1 226 ? 17.739 -12.635 -31.260 1.00 84.38 226 SER A O 1
ATOM 1770 N N . GLY A 1 227 ? 16.083 -11.408 -30.368 1.00 81.88 227 GLY A N 1
ATOM 1771 C CA . GLY A 1 227 ? 15.276 -11.313 -31.589 1.00 81.88 227 GLY A CA 1
ATOM 1772 C C . GLY A 1 227 ? 15.568 -10.084 -32.456 1.00 81.88 227 GLY A C 1
ATOM 1773 O O . GLY A 1 227 ? 15.007 -9.978 -33.544 1.00 81.88 227 GLY A O 1
ATOM 1774 N N . GLY A 1 228 ? 16.425 -9.168 -31.989 1.00 84.00 228 GLY A N 1
ATOM 1775 C CA . GLY A 1 228 ? 16.543 -7.815 -32.524 1.00 84.00 228 GLY A CA 1
ATOM 1776 C C . GLY A 1 228 ? 15.339 -6.952 -32.137 1.00 84.00 228 GLY A C 1
ATOM 1777 O O . GLY A 1 228 ? 14.183 -7.355 -32.279 1.00 84.00 228 GLY A O 1
ATOM 1778 N N . LEU A 1 229 ? 15.588 -5.739 -31.644 1.00 85.81 229 LEU A N 1
ATOM 1779 C CA . LEU A 1 229 ? 14.494 -4.852 -31.249 1.00 85.81 229 LEU A CA 1
ATOM 1780 C C . LEU A 1 229 ? 13.691 -4.362 -32.462 1.00 85.81 229 LEU A C 1
ATOM 1782 O O . LEU A 1 229 ? 14.247 -3.767 -33.383 1.00 85.81 229 LEU A O 1
ATOM 1786 N N . GLY A 1 230 ? 12.369 -4.545 -32.438 1.00 85.00 230 GLY A N 1
ATOM 1787 C CA . GLY A 1 230 ? 11.469 -4.014 -33.471 1.00 85.00 230 GLY A CA 1
ATOM 1788 C C . GLY A 1 230 ? 11.216 -2.505 -33.363 1.00 85.00 230 GLY A C 1
ATOM 1789 O O . GLY A 1 230 ? 10.738 -1.891 -34.314 1.00 85.00 230 GLY A O 1
ATOM 1790 N N . ARG A 1 231 ? 11.533 -1.903 -32.211 1.00 85.50 231 ARG A N 1
ATOM 1791 C CA . ARG A 1 231 ? 11.366 -0.475 -31.903 1.00 85.50 231 ARG A CA 1
ATOM 1792 C C . ARG A 1 231 ? 12.564 0.015 -31.087 1.00 85.50 231 ARG A C 1
ATOM 1794 O O . ARG A 1 231 ? 13.213 -0.809 -30.444 1.00 85.50 231 ARG A O 1
ATOM 1801 N N . PRO A 1 232 ? 12.877 1.321 -31.083 1.00 87.94 232 PRO A N 1
ATOM 1802 C CA . PRO A 1 232 ? 13.876 1.849 -30.164 1.00 87.94 232 PRO A CA 1
ATOM 1803 C C . PRO A 1 232 ? 13.437 1.590 -28.717 1.00 87.94 232 PRO A C 1
ATOM 1805 O O . PRO A 1 232 ? 12.258 1.758 -28.408 1.00 87.94 232 PRO A O 1
ATOM 1808 N N . LEU A 1 233 ? 14.372 1.215 -27.844 1.00 90.25 233 LEU A N 1
ATOM 1809 C CA . LEU A 1 233 ? 14.127 1.003 -26.416 1.00 90.25 233 LEU A CA 1
ATOM 1810 C C . LEU A 1 233 ? 14.921 2.025 -25.601 1.00 90.25 233 LEU A C 1
ATOM 1812 O O . LEU A 1 233 ? 16.152 2.016 -25.616 1.00 90.25 233 LEU A O 1
ATOM 1816 N N . VAL A 1 234 ? 14.224 2.889 -24.868 1.00 89.12 234 VAL A N 1
ATOM 1817 C CA . VAL A 1 234 ? 14.831 3.736 -23.836 1.00 89.12 234 VAL A CA 1
ATOM 1818 C C . VAL A 1 234 ? 14.905 2.920 -22.550 1.00 89.12 234 VAL A C 1
ATOM 1820 O O . VAL A 1 234 ? 13.886 2.455 -22.043 1.00 89.12 234 VAL A O 1
ATOM 1823 N N . LEU A 1 235 ? 16.112 2.748 -22.020 1.00 87.88 235 LEU A N 1
ATOM 182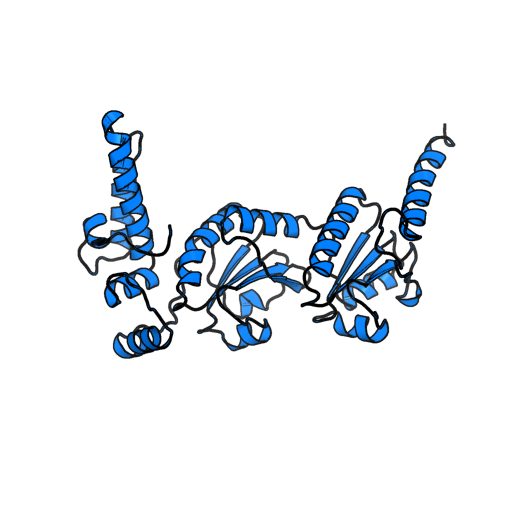4 C CA . LEU A 1 235 ? 16.385 1.951 -20.831 1.00 87.88 235 LEU A CA 1
ATOM 1825 C C . LEU A 1 235 ? 17.015 2.820 -19.743 1.00 87.88 235 LEU A C 1
ATOM 1827 O O . LEU A 1 235 ? 18.060 3.419 -19.973 1.00 87.88 235 LEU A O 1
ATOM 1831 N N . ASP A 1 236 ? 16.419 2.864 -18.556 1.00 86.50 236 ASP A N 1
ATOM 1832 C CA . ASP A 1 236 ? 17.006 3.519 -17.380 1.00 86.50 236 ASP A CA 1
ATOM 1833 C C . ASP A 1 236 ? 17.562 2.493 -16.391 1.00 86.50 236 ASP A C 1
ATOM 1835 O O . ASP A 1 236 ? 16.823 1.635 -15.907 1.00 86.50 236 ASP A O 1
ATOM 1839 N N . PHE A 1 237 ? 18.847 2.597 -16.055 1.00 83.44 237 PHE A N 1
ATOM 1840 C CA . PHE A 1 237 ? 19.421 1.861 -14.930 1.00 83.44 237 PHE A CA 1
ATOM 1841 C C . PHE A 1 237 ? 19.267 2.679 -13.652 1.00 83.44 237 PHE A C 1
ATOM 1843 O O . PHE A 1 237 ? 19.695 3.834 -13.591 1.00 83.44 237 PHE A O 1
ATOM 1850 N N . ALA A 1 238 ? 18.700 2.069 -12.615 1.00 76.19 238 ALA A N 1
ATOM 1851 C CA . ALA A 1 238 ? 18.422 2.735 -11.352 1.00 76.19 238 ALA A CA 1
ATOM 1852 C C . ALA A 1 238 ? 18.768 1.856 -10.152 1.00 76.19 238 ALA A C 1
ATOM 1854 O O . ALA A 1 238 ? 18.745 0.637 -10.243 1.00 76.19 238 ALA A O 1
ATOM 1855 N N . VAL A 1 239 ? 19.057 2.496 -9.022 1.00 75.50 239 VAL A N 1
ATOM 1856 C CA . VAL A 1 239 ? 19.267 1.855 -7.715 1.00 75.50 239 VAL A CA 1
ATOM 1857 C C . VAL A 1 239 ? 18.208 2.346 -6.731 1.00 75.50 239 VAL A C 1
ATOM 1859 O O . VAL A 1 239 ? 17.748 3.494 -6.816 1.00 75.50 239 VAL A O 1
ATOM 1862 N N . ALA A 1 240 ? 17.835 1.498 -5.779 1.00 64.62 240 ALA A N 1
ATOM 1863 C CA . ALA A 1 240 ? 17.114 1.919 -4.592 1.00 64.62 240 ALA A CA 1
ATOM 1864 C C . ALA A 1 240 ? 17.977 2.920 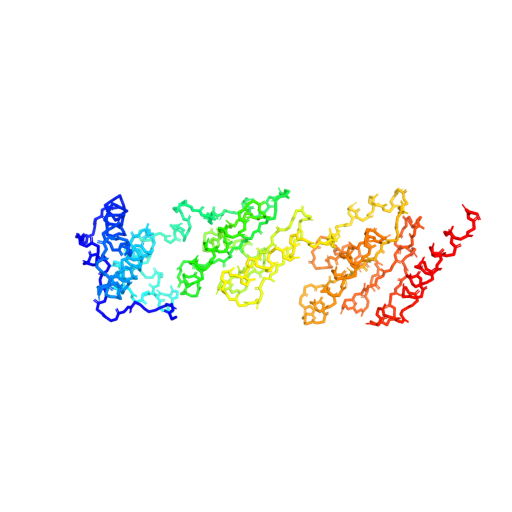-3.796 1.00 64.62 240 ALA A C 1
ATOM 1866 O O . ALA A 1 240 ? 19.203 2.865 -3.763 1.00 64.62 240 ALA A O 1
ATOM 1867 N N . GLY A 1 241 ? 17.341 3.918 -3.182 1.00 60.47 241 GLY A N 1
ATOM 1868 C CA . GLY A 1 241 ? 18.059 4.925 -2.387 1.00 60.47 241 GLY A CA 1
ATOM 1869 C C . GLY A 1 241 ? 18.745 6.050 -3.179 1.00 60.47 241 GLY A C 1
ATOM 1870 O O . GLY A 1 241 ? 19.334 6.937 -2.572 1.00 60.47 241 GLY A O 1
ATOM 1871 N N . CYS A 1 242 ? 18.590 6.105 -4.507 1.00 66.69 242 CYS A N 1
ATOM 1872 C CA . CYS A 1 242 ? 18.982 7.251 -5.349 1.00 66.69 242 CYS A CA 1
ATOM 1873 C C . CYS A 1 242 ? 18.258 8.579 -4.990 1.00 66.69 242 CYS A C 1
ATOM 1875 O O . CYS A 1 242 ? 18.615 9.663 -5.459 1.00 66.69 242 CYS A O 1
ATOM 1877 N N . GLY A 1 243 ? 17.238 8.516 -4.130 1.00 67.25 243 GLY A N 1
ATOM 1878 C CA . GLY A 1 243 ? 16.531 9.683 -3.614 1.00 67.25 243 GLY A CA 1
ATOM 1879 C C . GLY A 1 243 ? 15.693 10.392 -4.679 1.00 67.25 243 GLY A C 1
ATOM 1880 O O . GLY A 1 243 ? 15.137 9.768 -5.584 1.00 67.25 243 GLY A O 1
ATOM 1881 N N . HIS A 1 244 ? 15.588 11.716 -4.553 1.00 68.88 244 HIS A N 1
ATOM 1882 C CA . HIS A 1 244 ? 14.677 12.541 -5.351 1.00 68.88 244 HIS A CA 1
ATOM 1883 C C . HIS A 1 244 ? 14.955 12.489 -6.865 1.00 68.88 244 HIS A C 1
ATOM 1885 O O . HIS A 1 244 ? 14.015 12.463 -7.654 1.00 68.88 244 HIS A O 1
ATOM 1891 N N . PHE A 1 245 ? 16.224 12.398 -7.280 1.00 66.12 245 PHE A N 1
ATOM 1892 C CA . PHE A 1 245 ? 16.605 12.457 -8.696 1.00 66.12 245 PHE A CA 1
ATOM 1893 C C . PHE A 1 245 ? 16.090 11.267 -9.517 1.00 66.12 245 PHE A C 1
ATOM 1895 O O . PHE A 1 245 ? 15.562 11.466 -10.609 1.00 66.12 245 PHE A O 1
ATOM 1902 N N . CYS A 1 246 ? 16.181 10.034 -9.002 1.00 71.56 246 CYS A N 1
ATOM 1903 C CA . CYS A 1 246 ? 15.615 8.878 -9.707 1.00 71.56 246 CYS A CA 1
ATOM 1904 C C . CYS A 1 246 ? 14.088 8.892 -9.717 1.00 71.56 246 CYS A C 1
ATOM 1906 O O . CYS A 1 246 ? 13.492 8.410 -10.678 1.00 71.56 246 CYS A O 1
ATOM 1908 N N . ALA A 1 247 ? 13.453 9.427 -8.670 1.00 68.25 247 ALA A N 1
ATOM 1909 C CA . ALA A 1 247 ? 12.002 9.564 -8.634 1.00 68.25 247 ALA A CA 1
ATOM 1910 C C . ALA A 1 247 ? 11.522 10.558 -9.703 1.00 68.25 247 ALA A C 1
ATOM 1912 O O . ALA A 1 247 ? 10.659 10.224 -10.511 1.00 68.25 247 ALA A O 1
ATOM 1913 N N . GLU A 1 248 ? 12.135 11.743 -9.778 1.00 67.38 248 GLU A N 1
ATOM 1914 C CA . GLU A 1 248 ? 11.791 12.755 -10.781 1.00 67.38 248 GLU A CA 1
ATOM 1915 C C . GLU A 1 248 ? 12.069 12.264 -12.210 1.00 67.38 248 GLU A C 1
ATOM 1917 O O . GLU A 1 248 ? 11.228 12.410 -13.099 1.00 67.38 248 GLU A O 1
ATOM 1922 N N . PHE A 1 249 ? 13.219 11.621 -12.437 1.00 75.19 249 PHE A N 1
ATOM 1923 C CA . PHE A 1 249 ? 13.546 11.060 -13.745 1.00 75.19 249 PHE A CA 1
ATOM 1924 C C . PHE A 1 249 ? 12.559 9.972 -14.167 1.00 75.19 249 PHE A C 1
ATOM 1926 O O . PHE A 1 249 ? 12.149 9.927 -15.326 1.00 75.19 249 PHE A O 1
ATOM 1933 N N . ARG A 1 250 ? 12.111 9.141 -13.218 1.00 76.00 250 ARG A N 1
ATOM 1934 C CA . ARG A 1 250 ? 11.078 8.143 -13.477 1.00 76.00 250 ARG A CA 1
ATOM 1935 C C . ARG A 1 250 ? 9.796 8.792 -13.985 1.00 76.00 250 ARG A C 1
ATOM 1937 O O . ARG A 1 250 ? 9.275 8.330 -14.991 1.00 76.00 250 ARG A O 1
ATOM 1944 N N . HIS A 1 251 ? 9.312 9.856 -13.345 1.00 69.19 251 HIS A N 1
ATOM 1945 C CA . HIS A 1 251 ? 8.115 10.567 -13.810 1.00 69.19 251 HIS A CA 1
ATOM 1946 C C . HIS A 1 251 ? 8.265 11.048 -15.257 1.00 69.19 251 HIS A C 1
ATOM 1948 O O . HIS A 1 251 ? 7.410 10.758 -16.088 1.00 69.19 251 HIS A O 1
ATOM 1954 N N . ARG A 1 252 ? 9.403 11.666 -15.592 1.00 74.00 252 ARG A N 1
ATOM 1955 C CA . ARG A 1 252 ? 9.684 12.109 -16.967 1.00 74.00 252 ARG A CA 1
ATOM 1956 C C . ARG A 1 252 ? 9.735 10.948 -17.962 1.00 74.00 252 ARG A C 1
ATOM 1958 O O . ARG A 1 252 ? 9.290 11.093 -19.097 1.00 74.00 252 ARG A O 1
ATOM 1965 N N . LEU A 1 253 ? 10.267 9.799 -17.543 1.00 77.00 253 LEU A N 1
ATOM 1966 C CA . LEU A 1 253 ? 10.310 8.587 -18.359 1.00 77.00 253 LEU A CA 1
ATOM 1967 C C . LEU A 1 253 ? 8.896 8.051 -18.638 1.00 77.00 253 LEU A C 1
ATOM 1969 O O . LEU A 1 253 ? 8.616 7.660 -19.769 1.00 77.00 253 LEU A O 1
ATOM 1973 N N . ARG A 1 254 ? 7.994 8.101 -17.645 1.00 75.38 254 ARG A N 1
ATOM 1974 C CA . ARG A 1 254 ? 6.571 7.754 -17.816 1.00 75.38 254 ARG A CA 1
ATOM 1975 C C . ARG A 1 254 ? 5.868 8.694 -18.783 1.00 75.38 254 ARG A C 1
ATOM 1977 O O . ARG A 1 254 ? 5.188 8.225 -19.691 1.00 75.38 254 ARG A O 1
ATOM 1984 N N . ASP A 1 255 ? 6.061 10.001 -18.622 1.00 69.31 255 ASP A N 1
ATOM 1985 C CA . ASP A 1 255 ? 5.440 11.008 -19.488 1.00 69.31 255 ASP A CA 1
ATOM 1986 C C . ASP A 1 255 ? 5.895 10.842 -20.943 1.00 69.31 255 ASP A C 1
ATOM 1988 O O . ASP A 1 255 ? 5.080 10.899 -21.869 1.00 69.31 255 ASP A O 1
ATOM 1992 N N . ALA A 1 256 ? 7.188 10.568 -21.152 1.00 75.25 256 ALA A N 1
ATOM 1993 C CA . ALA A 1 256 ? 7.748 10.280 -22.469 1.00 75.25 256 ALA A CA 1
ATOM 1994 C C . ALA A 1 256 ? 7.153 9.001 -23.075 1.00 75.25 256 ALA A C 1
ATOM 1996 O O . ALA A 1 256 ? 6.772 8.988 -24.245 1.00 75.25 256 ALA A O 1
ATOM 1997 N N . ALA A 1 257 ? 7.022 7.947 -22.273 1.00 78.19 257 ALA A N 1
ATOM 1998 C CA . ALA A 1 257 ? 6.447 6.684 -22.700 1.00 78.19 257 ALA A CA 1
ATOM 1999 C C . ALA A 1 257 ? 4.965 6.808 -23.074 1.00 78.19 257 ALA A C 1
ATOM 2001 O O . ALA A 1 257 ? 4.575 6.366 -24.157 1.00 78.19 257 ALA A O 1
ATOM 2002 N N . ALA A 1 258 ? 4.168 7.499 -22.258 1.00 72.62 258 ALA A N 1
ATOM 2003 C CA . ALA A 1 258 ? 2.763 7.780 -22.543 1.00 72.62 258 ALA A CA 1
ATOM 2004 C C . ALA A 1 258 ? 2.595 8.6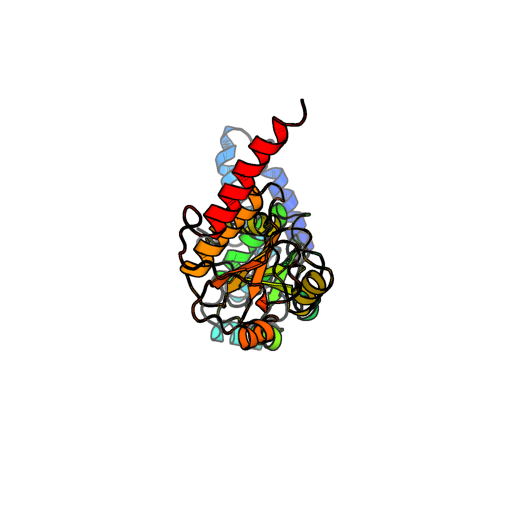46 -23.804 1.00 72.62 258 ALA A C 1
ATOM 2006 O O . ALA A 1 258 ? 1.724 8.386 -24.634 1.00 72.62 258 ALA A O 1
ATOM 2007 N N . SER A 1 259 ? 3.471 9.637 -23.990 1.00 72.75 259 SER A N 1
ATOM 2008 C CA . SER A 1 259 ? 3.432 10.555 -25.138 1.00 72.75 259 SER A CA 1
ATOM 2009 C C . SER A 1 259 ? 3.983 9.947 -26.429 1.00 72.75 259 SER A C 1
ATOM 2011 O O . SER A 1 259 ? 3.743 10.480 -27.510 1.00 72.75 259 SER A O 1
ATOM 2013 N N . SER A 1 260 ? 4.710 8.829 -26.347 1.00 78.81 260 SER A N 1
ATOM 2014 C CA . SER A 1 260 ? 5.337 8.198 -27.514 1.00 78.81 260 SER A CA 1
ATOM 2015 C C . SER A 1 260 ? 4.333 7.565 -28.484 1.00 78.81 260 SER A C 1
ATOM 2017 O O . SER A 1 260 ? 4.704 7.234 -29.610 1.00 78.81 260 SER A O 1
ATOM 2019 N N . GLY A 1 261 ? 3.078 7.348 -28.066 1.00 76.31 261 GLY A N 1
ATOM 2020 C CA . GLY A 1 261 ? 2.068 6.665 -28.885 1.00 76.31 261 GLY A CA 1
ATOM 2021 C C . GLY A 1 261 ? 2.475 5.235 -29.256 1.00 76.31 261 GLY A C 1
ATOM 2022 O O . GLY A 1 261 ? 2.156 4.744 -30.338 1.00 76.31 261 GLY A O 1
ATOM 2023 N N . GLY A 1 262 ? 3.277 4.596 -28.402 1.00 78.19 262 GLY A N 1
ATOM 2024 C CA . GLY A 1 262 ? 3.904 3.310 -28.672 1.00 78.19 262 GLY A CA 1
ATOM 2025 C C . GLY A 1 262 ? 5.175 3.411 -29.513 1.00 78.19 262 GLY A C 1
ATOM 2026 O O . GLY A 1 262 ? 5.911 2.444 -29.502 1.00 78.19 262 GLY A O 1
ATOM 2027 N N . LEU A 1 263 ? 5.454 4.544 -30.189 1.00 79.81 263 LEU A N 1
ATOM 2028 C CA . LEU A 1 263 ? 6.733 5.012 -30.784 1.00 79.81 263 LEU A CA 1
ATOM 2029 C C . LEU A 1 263 ? 7.964 4.177 -30.436 1.00 79.81 263 LEU A C 1
ATOM 2031 O O . LEU A 1 263 ? 8.612 3.548 -31.281 1.00 79.81 263 LEU A O 1
ATOM 2035 N N . VAL A 1 264 ? 8.240 4.227 -29.149 1.00 83.75 264 VAL A N 1
ATOM 2036 C CA . VAL A 1 264 ? 9.472 3.847 -28.493 1.00 83.75 264 VAL A CA 1
ATOM 2037 C C . VAL A 1 264 ? 9.059 3.019 -27.287 1.00 83.75 264 VAL A C 1
ATOM 2039 O O . VAL A 1 264 ? 8.119 3.388 -26.584 1.00 83.75 264 VAL A O 1
ATOM 2042 N N . ASP A 1 265 ? 9.750 1.912 -27.057 1.00 86.38 265 ASP A N 1
ATOM 2043 C CA . ASP A 1 265 ? 9.562 1.134 -25.843 1.00 86.38 265 ASP A CA 1
ATOM 2044 C C . ASP A 1 265 ? 10.362 1.784 -24.714 1.00 86.38 265 ASP A C 1
ATOM 2046 O O . ASP A 1 265 ? 11.457 2.312 -24.923 1.00 86.38 265 ASP A O 1
ATOM 2050 N N . PHE A 1 266 ? 9.827 1.738 -23.499 1.00 87.56 266 PHE A N 1
ATOM 2051 C CA . PHE A 1 266 ? 10.491 2.283 -22.323 1.00 87.56 266 PHE A CA 1
ATOM 2052 C C . PHE A 1 266 ? 10.596 1.206 -21.261 1.00 87.56 266 PHE A C 1
ATOM 2054 O O . PHE A 1 266 ? 9.636 0.483 -20.985 1.00 87.56 266 PHE A O 1
ATOM 2061 N N . ALA A 1 267 ? 11.771 1.108 -20.654 1.00 87.62 267 ALA A N 1
ATOM 2062 C CA . ALA A 1 267 ? 12.006 0.163 -19.587 1.00 87.62 267 ALA A CA 1
ATOM 2063 C C . ALA A 1 267 ? 12.970 0.687 -18.528 1.00 87.62 267 ALA A C 1
ATOM 2065 O O . ALA A 1 267 ? 13.759 1.606 -18.760 1.00 87.62 267 ALA A O 1
ATOM 2066 N N . ARG A 1 268 ? 12.935 0.048 -17.360 1.00 86.12 268 ARG A N 1
ATOM 2067 C CA . ARG A 1 268 ? 13.899 0.256 -16.280 1.00 86.12 268 ARG A CA 1
ATOM 2068 C C . ARG A 1 268 ? 14.568 -1.046 -15.881 1.00 86.12 268 ARG A C 1
ATOM 2070 O O . ARG A 1 268 ? 13.980 -2.117 -15.990 1.00 86.12 268 ARG A O 1
ATOM 2077 N N . VAL A 1 269 ? 15.789 -0.931 -15.382 1.00 81.94 269 VAL A N 1
ATOM 2078 C CA . VAL A 1 269 ? 16.535 -2.016 -14.746 1.00 81.94 269 VAL A CA 1
ATOM 2079 C C . VAL A 1 269 ? 16.845 -1.595 -13.320 1.00 81.94 269 VAL A C 1
ATOM 2081 O O . VAL A 1 269 ? 17.554 -0.611 -13.102 1.00 81.94 269 VAL A O 1
ATOM 2084 N N . ASP A 1 270 ? 16.330 -2.358 -12.358 1.00 76.12 270 ASP A N 1
ATOM 2085 C CA . ASP A 1 270 ? 16.693 -2.215 -10.950 1.00 76.12 270 ASP A CA 1
ATOM 2086 C C . ASP A 1 270 ? 18.032 -2.917 -10.669 1.00 76.12 270 ASP A C 1
ATOM 2088 O O . ASP A 1 270 ? 18.142 -4.147 -10.696 1.00 76.12 270 ASP A O 1
ATOM 2092 N N . CYS A 1 271 ? 19.056 -2.112 -10.406 1.00 75.19 271 CYS A N 1
ATOM 2093 C CA . CYS A 1 271 ? 20.416 -2.537 -10.112 1.00 75.19 271 CYS A CA 1
ATOM 2094 C C . CYS A 1 271 ? 20.609 -3.065 -8.683 1.00 75.19 271 CYS A C 1
ATOM 2096 O O . CYS A 1 271 ? 21.636 -3.700 -8.439 1.00 75.19 271 CYS A O 1
ATOM 2098 N N . ASP A 1 272 ? 19.648 -2.865 -7.774 1.00 67.94 272 ASP A N 1
ATOM 2099 C CA . ASP A 1 272 ? 19.720 -3.353 -6.388 1.00 67.94 272 ASP A CA 1
ATOM 2100 C C . ASP A 1 272 ? 18.987 -4.688 -6.165 1.00 67.94 272 ASP A C 1
ATOM 2102 O O . ASP A 1 272 ? 19.093 -5.282 -5.084 1.00 67.94 272 ASP A O 1
ATOM 2106 N N . GLY A 1 273 ? 18.265 -5.164 -7.186 1.00 62.59 273 GLY A N 1
ATOM 2107 C CA . GLY A 1 273 ? 17.486 -6.403 -7.190 1.00 62.59 273 GLY A CA 1
ATOM 2108 C C . GLY A 1 273 ? 17.901 -7.386 -8.295 1.00 62.59 273 GLY A C 1
ATOM 2109 O O . GLY A 1 273 ? 19.082 -7.665 -8.511 1.00 62.59 273 GLY A O 1
ATOM 2110 N N . LEU A 1 274 ? 16.917 -7.929 -9.024 1.00 49.62 274 LEU A N 1
ATOM 2111 C CA . LEU A 1 274 ? 17.097 -8.933 -10.092 1.00 49.62 274 LEU A CA 1
ATOM 2112 C C . LEU A 1 274 ? 17.951 -8.450 -11.292 1.00 49.62 274 LEU A C 1
ATOM 2114 O O . LEU A 1 274 ? 18.323 -9.260 -12.145 1.00 49.62 274 LEU A O 1
ATOM 2118 N N . GLY A 1 275 ? 18.275 -7.154 -11.379 1.00 53.03 275 GLY A N 1
ATOM 2119 C CA . GLY A 1 275 ? 19.122 -6.552 -12.415 1.00 53.03 275 GLY A CA 1
ATOM 2120 C C . GLY A 1 275 ? 20.608 -6.413 -12.054 1.00 53.03 275 GLY A C 1
ATOM 2121 O O . GLY A 1 275 ? 21.387 -5.972 -12.903 1.00 53.03 275 GLY A O 1
ATOM 2122 N N . ALA A 1 276 ? 21.042 -6.833 -10.857 1.00 61.56 276 ALA A N 1
ATOM 2123 C CA . ALA A 1 276 ? 22.423 -6.663 -10.379 1.00 61.56 276 ALA A CA 1
ATOM 2124 C C . ALA A 1 276 ? 23.497 -7.197 -11.354 1.00 61.56 276 ALA A C 1
ATOM 2126 O O . ALA A 1 276 ? 24.561 -6.594 -11.520 1.00 61.56 276 ALA A O 1
ATOM 2127 N N . GLY A 1 277 ? 23.212 -8.297 -12.065 1.00 66.06 277 GLY A N 1
ATOM 2128 C CA . GLY A 1 277 ? 24.125 -8.867 -13.064 1.00 66.06 277 GLY A CA 1
ATOM 2129 C C . GLY A 1 277 ? 24.350 -7.968 -14.289 1.00 66.06 277 GLY A C 1
ATOM 2130 O O . GLY A 1 277 ? 25.465 -7.899 -14.808 1.00 66.06 277 GLY A O 1
ATOM 2131 N N . ILE A 1 278 ? 23.319 -7.235 -14.725 1.00 70.12 278 ILE A N 1
ATOM 2132 C CA . ILE A 1 278 ? 23.393 -6.314 -15.873 1.00 70.12 278 ILE A CA 1
ATOM 2133 C C . ILE A 1 278 ? 24.239 -5.100 -15.500 1.00 70.12 278 ILE A C 1
ATOM 2135 O O . ILE A 1 278 ? 25.155 -4.720 -16.231 1.00 70.12 278 ILE A O 1
ATOM 2139 N N . CYS A 1 279 ? 23.978 -4.537 -14.319 1.00 75.44 279 CYS A N 1
ATOM 2140 C CA . CYS A 1 279 ? 24.670 -3.350 -13.832 1.00 75.44 279 CYS A CA 1
ATOM 2141 C C . CYS A 1 279 ? 26.148 -3.640 -13.524 1.00 75.44 279 CYS A C 1
ATOM 2143 O O . CYS A 1 279 ? 26.998 -2.782 -13.750 1.00 75.44 279 CYS A O 1
ATOM 2145 N N . HIS A 1 280 ? 26.500 -4.873 -13.137 1.00 73.88 280 HIS A N 1
ATOM 2146 C CA . HIS A 1 280 ? 27.898 -5.306 -13.016 1.00 73.88 280 HIS A CA 1
ATOM 2147 C C . HIS A 1 280 ? 28.655 -5.354 -14.351 1.00 73.88 280 HIS A C 1
ATOM 2149 O O . HIS A 1 280 ? 29.858 -5.070 -14.384 1.00 73.88 280 HIS A O 1
ATOM 2155 N N . ARG A 1 281 ? 27.971 -5.739 -15.438 1.00 71.62 281 ARG A N 1
ATOM 2156 C CA . ARG A 1 281 ? 28.555 -5.835 -16.784 1.00 71.62 281 ARG A CA 1
ATOM 2157 C C . ARG A 1 281 ? 28.684 -4.466 -17.439 1.00 71.62 281 ARG A C 1
ATOM 2159 O O . ARG A 1 281 ? 29.737 -4.156 -17.983 1.00 71.62 281 ARG A O 1
ATOM 2166 N N . PHE A 1 282 ? 27.628 -3.665 -17.364 1.00 74.75 282 PHE A N 1
ATOM 2167 C CA . PHE A 1 282 ? 27.565 -2.352 -17.998 1.00 74.75 282 PHE A CA 1
ATOM 2168 C C . PHE A 1 282 ? 28.290 -1.261 -17.190 1.00 74.75 282 PHE A C 1
ATOM 2170 O O . PHE A 1 282 ? 28.804 -0.309 -17.767 1.00 74.75 282 PHE A O 1
ATOM 2177 N N . ARG A 1 283 ? 28.393 -1.427 -15.863 1.00 75.38 283 ARG A N 1
ATOM 2178 C CA . ARG A 1 283 ? 29.030 -0.486 -14.923 1.00 75.38 283 ARG A CA 1
ATOM 2179 C C . ARG A 1 283 ? 28.568 0.969 -15.117 1.00 75.38 283 ARG A C 1
ATOM 2181 O O . ARG A 1 283 ? 29.408 1.835 -15.380 1.00 75.38 283 ARG A O 1
ATOM 2188 N N . PRO A 1 284 ? 27.260 1.259 -14.961 1.00 75.56 284 PRO A N 1
ATOM 2189 C CA . PRO A 1 284 ? 26.794 2.641 -14.932 1.00 75.56 284 PRO A CA 1
ATOM 2190 C C . PRO A 1 284 ? 27.518 3.389 -13.803 1.00 75.56 284 PRO A C 1
ATOM 2192 O O . PRO A 1 284 ? 27.674 2.878 -12.695 1.00 75.56 284 PRO A O 1
ATOM 2195 N N . ASN A 1 285 ? 28.028 4.580 -14.107 1.00 74.69 285 ASN A N 1
ATOM 2196 C CA . ASN A 1 285 ? 28.895 5.356 -13.213 1.00 74.69 285 ASN A CA 1
ATOM 2197 C C . ASN A 1 285 ? 28.151 6.457 -12.434 1.00 74.69 285 ASN A C 1
ATOM 2199 O O . ASN A 1 285 ? 28.751 7.115 -11.587 1.00 74.69 285 ASN A O 1
ATOM 2203 N N . PHE A 1 286 ? 26.862 6.649 -12.706 1.00 78.06 286 PHE A N 1
ATOM 2204 C CA . PHE A 1 286 ? 25.929 7.485 -11.950 1.00 78.06 286 PHE A CA 1
ATOM 2205 C C . PHE A 1 286 ? 24.514 6.908 -12.092 1.00 78.06 286 PHE A C 1
ATOM 2207 O O . PHE A 1 286 ? 24.277 6.107 -12.989 1.00 78.06 286 PHE A O 1
ATOM 2214 N N . PHE A 1 287 ? 23.583 7.309 -11.227 1.00 76.81 287 PHE A N 1
ATOM 2215 C CA . PHE A 1 287 ? 22.172 6.913 -11.293 1.00 76.81 287 PHE A CA 1
ATOM 2216 C C . PHE A 1 287 ? 21.279 8.159 -11.166 1.00 76.81 287 PHE A C 1
ATOM 2218 O O . PHE A 1 287 ? 21.613 9.031 -10.358 1.00 76.81 287 PHE A O 1
ATOM 2225 N N . PRO A 1 288 ? 20.166 8.274 -11.917 1.00 78.56 288 PRO A N 1
ATOM 2226 C CA . PRO A 1 288 ? 19.710 7.366 -12.981 1.00 78.56 288 PRO A CA 1
ATOM 2227 C C . PRO A 1 288 ? 20.654 7.381 -14.196 1.00 78.56 288 PRO A C 1
ATOM 2229 O O . PRO A 1 288 ? 21.276 8.407 -14.476 1.00 78.56 288 PRO A O 1
ATOM 2232 N N . PHE A 1 289 ? 20.770 6.257 -14.909 1.00 81.69 289 PHE A N 1
ATOM 2233 C CA . PHE A 1 289 ? 21.612 6.137 -16.107 1.00 81.69 289 PHE A CA 1
ATOM 2234 C C . PHE A 1 289 ? 20.764 5.762 -17.329 1.00 81.69 289 PHE A C 1
ATOM 2236 O O . PHE A 1 289 ? 20.638 4.582 -17.667 1.00 81.69 289 PHE A O 1
ATOM 2243 N N . PRO A 1 290 ? 20.162 6.748 -18.008 1.00 84.56 290 PRO A N 1
ATOM 2244 C CA . PRO A 1 290 ? 19.368 6.484 -19.196 1.00 84.56 290 PRO A CA 1
ATOM 2245 C C . PRO A 1 290 ? 20.227 6.180 -20.428 1.00 84.56 290 PRO A C 1
ATOM 2247 O O . PRO A 1 290 ? 21.207 6.869 -20.717 1.00 84.56 290 PRO A O 1
ATOM 2250 N N . CYS A 1 291 ? 19.817 5.169 -21.187 1.00 86.38 291 CYS A N 1
ATOM 2251 C CA . CYS A 1 291 ? 20.407 4.716 -22.444 1.00 86.38 291 CYS A CA 1
ATOM 2252 C C . CYS A 1 291 ? 19.328 4.519 -23.506 1.00 86.38 291 CYS A C 1
ATOM 2254 O O . CYS A 1 291 ? 18.155 4.325 -23.190 1.00 86.38 291 CYS A O 1
ATOM 2256 N N . VAL A 1 292 ? 19.737 4.506 -24.771 1.00 88.94 292 VAL A N 1
ATOM 2257 C CA . VAL A 1 292 ? 18.888 4.098 -25.893 1.00 88.94 292 VAL A CA 1
ATOM 2258 C C . VAL A 1 292 ? 19.514 2.908 -26.597 1.00 88.94 292 VAL A C 1
ATOM 2260 O O . VAL A 1 292 ? 20.698 2.926 -26.926 1.00 88.94 292 VAL A O 1
ATOM 2263 N N . LEU A 1 293 ? 18.695 1.893 -26.844 1.00 88.19 293 LEU A N 1
ATOM 2264 C CA . LEU A 1 293 ? 18.974 0.804 -27.764 1.00 88.19 293 LEU A CA 1
ATOM 2265 C C . LEU A 1 293 ? 18.229 1.083 -29.078 1.00 88.19 293 LEU A C 1
ATOM 2267 O O . LEU A 1 293 ? 17.003 1.246 -29.056 1.00 88.19 293 LEU A O 1
ATOM 2271 N N . PRO A 1 294 ? 18.930 1.176 -30.219 1.00 86.19 294 PRO A N 1
ATOM 2272 C CA . PRO A 1 294 ? 18.292 1.420 -31.506 1.00 86.19 294 PRO A CA 1
ATOM 2273 C C . PRO A 1 294 ? 17.490 0.204 -31.992 1.00 86.19 294 PRO A C 1
ATOM 2275 O O . PRO A 1 294 ? 17.627 -0.914 -31.493 1.00 86.19 294 PRO A O 1
ATOM 2278 N N . ILE A 1 295 ? 16.669 0.426 -33.022 1.00 88.12 295 ILE A N 1
ATOM 2279 C CA . ILE A 1 295 ? 16.014 -0.660 -33.763 1.00 88.12 295 ILE A CA 1
ATOM 2280 C C . ILE A 1 295 ? 17.088 -1.627 -34.268 1.00 88.12 295 ILE A C 1
ATOM 2282 O O . ILE A 1 295 ? 18.117 -1.206 -34.795 1.00 88.12 295 ILE A O 1
ATOM 2286 N N . GLY A 1 296 ? 16.837 -2.922 -34.114 1.00 85.88 296 GLY A N 1
ATOM 2287 C CA . GLY A 1 296 ? 17.752 -3.977 -34.528 1.00 85.88 296 GLY A CA 1
ATOM 2288 C C . GLY A 1 296 ? 18.911 -4.232 -33.567 1.00 85.88 296 GLY A C 1
ATOM 2289 O O . GLY A 1 296 ? 19.716 -5.105 -33.872 1.00 85.88 296 GLY A O 1
ATOM 2290 N N . ALA A 1 297 ? 18.990 -3.541 -32.421 1.00 87.69 297 ALA A N 1
ATOM 2291 C CA . ALA A 1 297 ? 19.978 -3.854 -31.392 1.00 87.69 297 ALA A CA 1
ATOM 2292 C C . ALA A 1 297 ? 19.833 -5.307 -30.915 1.00 87.69 297 ALA A C 1
ATOM 2294 O O . ALA A 1 297 ? 18.716 -5.774 -30.662 1.00 87.69 297 ALA A O 1
ATOM 2295 N N . GLN A 1 298 ? 20.965 -6.002 -30.798 1.00 88.38 298 GLN A N 1
ATOM 2296 C CA . GLN A 1 298 ? 21.040 -7.420 -30.423 1.00 88.38 298 GLN A CA 1
ATOM 2297 C C . GLN A 1 298 ? 21.866 -7.654 -29.159 1.00 88.38 298 GLN A C 1
ATOM 2299 O O . GLN A 1 298 ? 21.828 -8.746 -28.587 1.00 88.38 298 GLN A O 1
ATOM 2304 N N . SER A 1 299 ? 22.604 -6.647 -28.689 1.00 86.44 299 SER A N 1
ATOM 2305 C CA . SER A 1 299 ? 23.378 -6.742 -27.456 1.00 86.44 299 SER A CA 1
ATOM 2306 C C . SER A 1 299 ? 23.348 -5.435 -26.657 1.00 86.44 299 SER A C 1
ATOM 2308 O O . SER A 1 299 ? 22.897 -4.394 -27.127 1.00 86.44 299 SER A O 1
ATOM 2310 N N . LEU A 1 300 ? 23.838 -5.490 -25.413 1.00 81.56 300 LEU A N 1
ATOM 2311 C CA . LEU A 1 300 ? 24.039 -4.287 -24.595 1.00 81.56 300 LEU A CA 1
ATOM 2312 C C . LEU A 1 300 ? 25.140 -3.371 -25.154 1.00 81.56 300 LEU A C 1
ATOM 2314 O O . LEU A 1 300 ? 25.209 -2.212 -24.763 1.00 81.56 300 LEU A O 1
ATOM 2318 N N . ASP A 1 301 ? 26.005 -3.875 -26.035 1.00 82.62 301 ASP A N 1
ATOM 2319 C CA . ASP A 1 301 ? 27.088 -3.082 -26.624 1.00 82.62 301 ASP A CA 1
ATOM 2320 C C . ASP A 1 301 ? 26.540 -2.049 -27.627 1.00 82.62 301 ASP A C 1
ATOM 2322 O O . ASP A 1 301 ? 27.200 -1.052 -27.909 1.00 82.62 301 ASP A O 1
ATOM 2326 N N . ASP A 1 302 ? 25.302 -2.244 -28.096 1.00 81.62 302 ASP A N 1
ATOM 2327 C CA . ASP A 1 302 ? 24.571 -1.308 -28.957 1.00 81.62 302 ASP A CA 1
ATOM 2328 C C . ASP A 1 302 ? 23.963 -0.124 -28.171 1.00 81.62 302 ASP A C 1
ATOM 2330 O O . ASP A 1 302 ? 23.310 0.747 -28.753 1.00 81.62 302 ASP A O 1
ATOM 2334 N N . MET A 1 303 ? 24.129 -0.087 -26.842 1.00 83.44 303 MET A N 1
ATOM 2335 C CA . MET A 1 303 ? 23.583 0.974 -25.994 1.00 83.44 303 MET A CA 1
ATOM 2336 C C . MET A 1 303 ? 24.293 2.307 -26.205 1.00 83.44 303 MET A C 1
ATOM 2338 O O . MET A 1 303 ? 25.513 2.419 -26.088 1.00 83.44 303 MET A O 1
ATOM 2342 N N . VAL A 1 304 ? 23.497 3.358 -26.384 1.00 82.75 304 VAL A N 1
ATOM 2343 C CA . VAL A 1 304 ? 23.971 4.741 -26.450 1.00 82.75 304 VAL A CA 1
ATOM 2344 C C . VAL A 1 304 ? 23.534 5.491 -25.184 1.00 82.75 304 VAL A C 1
ATOM 2346 O O . VAL A 1 304 ? 22.334 5.729 -25.011 1.00 82.75 304 VAL A O 1
ATOM 2349 N N . PRO A 1 305 ? 24.463 5.879 -24.285 1.00 77.75 305 PRO A N 1
ATOM 2350 C CA . PRO A 1 305 ? 24.134 6.652 -23.089 1.00 77.75 305 PRO A CA 1
ATOM 2351 C C . PRO A 1 305 ? 23.556 8.034 -23.415 1.00 77.75 305 PRO A C 1
ATOM 2353 O O . PRO A 1 305 ? 24.052 8.746 -24.291 1.00 77.75 305 PRO A O 1
ATOM 2356 N N . LEU A 1 306 ? 22.557 8.468 -22.648 1.00 71.31 306 LEU A N 1
ATOM 2357 C CA . LEU A 1 306 ? 21.967 9.802 -22.756 1.00 71.31 306 LEU A CA 1
ATOM 2358 C C . LEU A 1 306 ? 22.755 10.791 -21.890 1.00 71.31 306 LEU A C 1
ATOM 2360 O O . LEU A 1 306 ? 22.360 11.156 -20.785 1.00 71.31 306 LEU A O 1
ATOM 2364 N N . VAL A 1 307 ? 23.913 11.224 -22.393 1.00 53.62 307 VAL A N 1
ATOM 2365 C CA . VAL A 1 307 ? 24.819 12.155 -21.696 1.00 53.62 307 VAL A CA 1
ATOM 2366 C C . VAL A 1 307 ? 24.310 13.598 -21.823 1.00 53.62 307 VAL A C 1
ATOM 2368 O O . VAL A 1 307 ? 24.855 14.388 -22.589 1.00 53.62 307 VAL A O 1
ATOM 2371 N N . ARG A 1 308 ? 23.212 13.903 -21.117 1.00 49.06 308 ARG A N 1
ATOM 2372 C CA . ARG A 1 308 ? 22.698 15.210 -20.634 1.00 49.06 308 ARG A CA 1
ATOM 2373 C C . ARG A 1 308 ? 21.211 15.004 -20.292 1.00 49.06 308 ARG A C 1
ATOM 2375 O O . ARG A 1 308 ? 20.460 14.625 -21.187 1.00 49.06 308 ARG A O 1
ATOM 2382 N N . PRO A 1 309 ? 20.746 15.281 -19.060 1.00 41.00 309 PRO A N 1
ATOM 2383 C CA . PRO A 1 309 ? 19.356 15.052 -18.642 1.00 41.00 309 PRO A CA 1
ATOM 2384 C C . PRO A 1 309 ? 18.372 16.098 -19.203 1.00 41.00 309 PRO A C 1
ATOM 2386 O O . PRO A 1 309 ? 17.333 16.370 -18.602 1.00 41.00 309 PRO A O 1
ATOM 2389 N N . ASP A 1 310 ? 18.690 16.689 -20.355 1.00 40.72 310 ASP A N 1
ATOM 2390 C CA . ASP A 1 310 ? 17.739 17.457 -21.140 1.00 40.72 310 ASP A CA 1
ATOM 2391 C C . ASP A 1 310 ? 17.195 16.555 -22.254 1.00 40.72 310 ASP A C 1
ATOM 2393 O O . ASP A 1 310 ? 17.796 16.398 -23.321 1.00 40.72 310 ASP A O 1
ATOM 2397 N N . LEU A 1 311 ? 16.044 15.935 -21.985 1.00 44.41 311 LEU A N 1
ATOM 2398 C CA . LEU A 1 311 ? 15.287 15.149 -22.964 1.00 44.41 311 LEU A CA 1
ATOM 2399 C C . LEU A 1 311 ? 14.826 15.994 -24.169 1.00 44.41 311 LEU A C 1
ATOM 2401 O O . LEU A 1 311 ? 14.348 15.420 -25.140 1.00 44.41 311 LEU A O 1
ATOM 2405 N N . SER A 1 312 ? 15.001 17.324 -24.142 1.00 41.41 312 SER A N 1
ATOM 2406 C CA . SER A 1 312 ? 14.766 18.208 -25.288 1.00 41.41 312 SER A CA 1
ATOM 2407 C C . SER A 1 312 ? 16.010 18.462 -26.158 1.00 41.41 312 SER A C 1
ATOM 2409 O O . SER A 1 312 ? 15.864 18.899 -27.296 1.00 41.41 312 SER A O 1
ATOM 2411 N N . GLN A 1 313 ? 17.229 18.153 -25.680 1.00 38.78 313 GLN A N 1
ATOM 2412 C CA . GLN A 1 313 ? 18.494 18.454 -26.389 1.00 38.78 313 GLN A CA 1
ATOM 2413 C C . GLN A 1 313 ? 19.541 17.320 -26.374 1.00 38.78 313 GLN A C 1
ATOM 2415 O O . GLN A 1 313 ? 20.713 17.525 -26.693 1.00 38.78 313 GLN A O 1
ATOM 2420 N N . SER A 1 314 ? 19.148 16.102 -26.008 1.00 38.66 314 SER A N 1
ATOM 2421 C CA . SER A 1 314 ? 19.985 14.901 -26.122 1.00 38.66 314 SER A CA 1
ATOM 2422 C C . SER A 1 314 ? 20.205 14.494 -27.596 1.00 38.66 314 SER A C 1
ATOM 2424 O O . SER A 1 314 ? 19.335 14.743 -28.420 1.00 38.66 314 SER A O 1
ATOM 2426 N N . PRO A 1 315 ? 21.282 13.783 -27.978 1.00 42.28 315 PRO A N 1
ATOM 2427 C CA . PRO A 1 315 ? 21.358 13.081 -29.265 1.00 42.28 315 PRO A CA 1
ATOM 2428 C C . PRO A 1 315 ? 20.209 12.085 -29.473 1.00 42.28 315 PRO A C 1
ATOM 2430 O O . PRO A 1 315 ? 19.874 11.782 -30.609 1.00 42.28 315 PRO A O 1
ATOM 2433 N N . ALA A 1 316 ? 19.557 11.625 -28.399 1.00 39.44 316 ALA A N 1
ATOM 2434 C CA . ALA A 1 316 ? 18.294 10.900 -28.487 1.00 39.44 316 ALA A CA 1
ATOM 2435 C C . ALA A 1 316 ? 17.069 11.806 -28.583 1.00 39.44 316 ALA A C 1
ATOM 2437 O O . ALA A 1 316 ? 16.062 11.350 -29.090 1.00 39.44 316 ALA A O 1
ATOM 2438 N N . ALA A 1 317 ? 17.146 13.072 -28.169 1.00 40.97 317 ALA A N 1
ATOM 2439 C CA . ALA A 1 317 ? 16.168 14.093 -28.537 1.00 40.97 317 ALA A CA 1
ATOM 2440 C C . ALA A 1 317 ? 16.358 14.519 -29.995 1.00 40.97 317 ALA A C 1
ATOM 2442 O O . ALA A 1 317 ? 15.379 14.786 -30.660 1.00 40.97 317 ALA A O 1
ATOM 2443 N N . ALA A 1 318 ? 17.583 14.506 -30.527 1.00 40.16 318 ALA A N 1
ATOM 2444 C CA . ALA A 1 318 ? 17.867 14.663 -31.947 1.00 40.16 318 ALA A CA 1
ATOM 2445 C C . ALA A 1 318 ? 17.494 13.402 -32.737 1.00 40.16 318 ALA A C 1
ATOM 2447 O O . ALA A 1 318 ? 17.024 13.537 -33.852 1.00 40.16 318 ALA A O 1
ATOM 2448 N N . ALA A 1 319 ? 17.624 12.196 -32.173 1.00 40.75 319 ALA A N 1
ATOM 2449 C CA . ALA A 1 319 ? 17.132 10.966 -32.791 1.00 40.75 319 ALA A CA 1
ATOM 2450 C C . ALA A 1 319 ? 15.602 10.871 -32.713 1.00 40.75 319 ALA A C 1
ATOM 2452 O O . ALA A 1 319 ? 14.994 10.565 -33.723 1.00 40.75 319 ALA A O 1
ATOM 2453 N N . LEU A 1 320 ? 14.962 11.211 -31.585 1.00 42.44 320 LEU A N 1
ATOM 2454 C CA . LEU A 1 320 ? 13.502 11.332 -31.479 1.00 42.44 320 LEU A CA 1
ATOM 2455 C C . LEU A 1 320 ? 12.980 12.479 -32.350 1.00 42.44 320 LEU A C 1
ATOM 2457 O O . LEU A 1 320 ? 12.000 12.282 -33.049 1.00 42.44 320 LEU A O 1
ATOM 2461 N N . ALA A 1 321 ? 13.623 13.650 -32.368 1.00 40.12 321 ALA A N 1
ATOM 2462 C CA . ALA A 1 321 ? 13.204 14.789 -33.184 1.00 40.12 321 ALA A CA 1
ATOM 2463 C C . ALA A 1 321 ? 13.479 14.566 -34.672 1.00 40.12 321 ALA A C 1
ATOM 2465 O O . ALA A 1 321 ? 12.624 14.926 -35.469 1.00 40.12 321 ALA A O 1
ATOM 2466 N N . ALA A 1 322 ? 14.594 13.941 -35.075 1.00 38.78 322 ALA A N 1
ATOM 2467 C CA . ALA A 1 322 ? 14.854 13.537 -36.464 1.00 38.78 322 ALA A CA 1
ATOM 2468 C C . ALA A 1 322 ? 13.941 12.384 -36.908 1.00 38.78 322 ALA A C 1
ATOM 2470 O O . ALA A 1 322 ? 13.542 12.329 -38.065 1.00 38.78 322 ALA A O 1
ATOM 2471 N N . PHE A 1 323 ? 13.557 11.492 -35.992 1.00 41.78 323 PHE A N 1
ATOM 2472 C CA . PHE A 1 323 ? 12.583 10.435 -36.257 1.00 41.78 323 PHE A CA 1
ATOM 2473 C C . PHE A 1 323 ? 11.159 11.001 -36.369 1.00 41.78 323 PHE A C 1
ATOM 2475 O O . PHE A 1 323 ? 10.439 10.640 -37.289 1.00 41.78 323 PHE A O 1
ATOM 2482 N N . MET A 1 324 ? 10.770 11.960 -35.521 1.00 39.16 324 MET A N 1
ATOM 2483 C CA . MET A 1 324 ? 9.469 12.642 -35.599 1.00 39.16 324 MET A CA 1
ATOM 2484 C C . MET A 1 324 ? 9.366 13.590 -36.806 1.00 39.16 324 MET A C 1
ATOM 2486 O O . MET A 1 324 ? 8.336 13.605 -37.467 1.00 39.16 324 MET A O 1
ATOM 2490 N N . SER A 1 325 ? 10.432 14.316 -37.161 1.00 39.75 325 SER A N 1
ATOM 2491 C CA . SER A 1 325 ? 10.465 15.165 -38.370 1.00 39.75 325 SER A CA 1
ATOM 2492 C C . SER A 1 325 ? 10.672 14.380 -39.676 1.00 39.75 325 SER A C 1
ATOM 2494 O O . SER A 1 325 ? 10.345 14.882 -40.749 1.00 39.75 325 SER A O 1
ATOM 2496 N N . GLY A 1 326 ? 11.135 13.127 -39.604 1.00 38.06 326 GLY A N 1
ATOM 2497 C CA . GLY A 1 326 ? 11.190 12.199 -40.739 1.00 38.06 326 GLY A CA 1
ATOM 2498 C C . GLY A 1 326 ? 9.851 11.529 -41.076 1.00 38.06 326 GLY A C 1
ATOM 2499 O O . GLY A 1 326 ? 9.661 11.093 -42.207 1.00 38.06 326 GLY A O 1
ATOM 2500 N N . VAL A 1 327 ? 8.898 11.476 -40.140 1.00 37.91 327 VAL A N 1
ATOM 2501 C CA . VAL A 1 327 ? 7.558 10.905 -40.383 1.00 37.91 327 VAL A CA 1
ATOM 2502 C C . VAL A 1 327 ? 6.654 11.881 -41.152 1.00 37.91 327 VAL A C 1
ATOM 2504 O O . VAL A 1 327 ? 5.880 11.441 -42.003 1.00 37.91 327 VAL A O 1
ATOM 2507 N N . ASP A 1 328 ? 6.816 13.197 -40.972 1.00 33.91 328 ASP A N 1
ATOM 2508 C CA . ASP A 1 328 ? 6.083 14.197 -41.769 1.00 33.91 328 ASP A CA 1
ATOM 2509 C C . ASP A 1 328 ? 6.562 14.258 -43.231 1.00 33.91 328 ASP A C 1
ATOM 2511 O O . ASP A 1 328 ? 5.755 14.476 -44.139 1.00 33.91 328 ASP A O 1
ATOM 2515 N N . ALA A 1 329 ? 7.846 13.983 -43.486 1.00 31.31 329 ALA A N 1
ATOM 2516 C CA . ALA A 1 329 ? 8.413 13.968 -44.836 1.00 31.31 329 ALA A CA 1
ATOM 2517 C C . ALA A 1 329 ? 7.977 12.742 -45.662 1.00 31.31 329 ALA A C 1
ATOM 2519 O O . ALA A 1 329 ? 7.836 12.837 -46.877 1.00 31.31 329 ALA A O 1
ATOM 2520 N N . VAL A 1 330 ? 7.688 11.605 -45.018 1.00 32.59 330 VAL A N 1
ATOM 2521 C CA . VAL A 1 330 ? 7.249 10.382 -45.719 1.00 32.59 330 VAL A CA 1
ATOM 2522 C C . VAL A 1 330 ? 5.750 10.410 -46.063 1.00 32.59 330 VAL A C 1
ATOM 2524 O O . VAL A 1 330 ? 5.321 9.690 -46.962 1.00 32.59 330 VAL A O 1
ATOM 2527 N N . SER A 1 331 ? 4.941 11.286 -45.446 1.00 33.94 331 SER A N 1
ATOM 2528 C CA . SER A 1 331 ? 3.516 11.425 -45.810 1.00 33.94 331 SER A CA 1
ATOM 2529 C C . SER A 1 331 ? 3.244 12.350 -47.010 1.00 33.94 331 SER A C 1
ATOM 2531 O O . SER A 1 331 ? 2.139 12.318 -47.555 1.00 33.94 331 SER A O 1
ATOM 2533 N N . GLN A 1 332 ? 4.233 13.130 -47.470 1.00 38.41 332 GLN A N 1
ATOM 2534 C CA . GLN A 1 332 ? 4.094 13.995 -48.655 1.00 38.41 332 GLN A CA 1
ATOM 2535 C C . GLN A 1 332 ? 4.708 13.430 -49.942 1.00 38.41 332 GLN A C 1
ATOM 2537 O O . GLN A 1 332 ? 4.519 14.025 -50.997 1.00 38.41 332 GLN A O 1
ATOM 2542 N N . GLU A 1 333 ? 5.359 12.264 -49.899 1.00 32.94 333 GLU A N 1
ATOM 2543 C CA . GLU A 1 333 ? 5.976 11.651 -51.090 1.00 32.94 333 GLU A CA 1
ATOM 2544 C C . GLU A 1 333 ? 5.280 10.349 -51.543 1.00 32.94 333 GLU A C 1
ATOM 2546 O O . GLU A 1 333 ? 5.822 9.566 -52.322 1.00 32.94 333 GLU A O 1
ATOM 2551 N N . GLN A 1 334 ? 4.033 10.133 -51.095 1.00 40.47 334 GLN A N 1
ATOM 2552 C CA . GLN A 1 334 ? 3.109 9.116 -51.631 1.00 40.47 334 GLN A CA 1
ATOM 2553 C C . GLN A 1 334 ? 1.681 9.647 -51.908 1.00 40.47 334 GLN A C 1
ATOM 2555 O O . GLN A 1 334 ? 0.693 8.923 -51.749 1.00 40.47 334 GLN A O 1
ATOM 2560 N N . ARG A 1 335 ? 1.551 10.893 -52.381 1.00 34.06 335 ARG A N 1
ATOM 2561 C CA . ARG A 1 335 ? 0.367 11.374 -53.117 1.00 34.06 335 ARG A CA 1
ATOM 2562 C C . ARG A 1 335 ? 0.766 12.159 -54.352 1.00 34.06 335 ARG A C 1
ATOM 2564 O O . ARG A 1 335 ? 1.716 12.957 -54.248 1.00 34.06 335 ARG A O 1
#

Secondary structure (DSSP, 8-state):
--SSPPTT--HHHHHT--TT--HHHHHHHHHHHHHHT-TTTS-TTTHHHHHHHHHHHHHHHHHHSSHHHHHHHHHHTT---SSHHHHHHHHHHHT--S-S-TT-S-SSEEEE-HHHHHS--SS-EEEEEE-TT-HHHHHHHHHHHHHHHHTTTT-EEEEEETTT-HHHHHHTT--SSSEEEEE-TTS-EEEE-S--SHHHHHHHHHHHHT---EE--HHHHHHHHHT--SS-EEEEEE-TT-THHHHHHHHHHHHHHHHTTTSSEEEEEETTTTTHHHHHHH--SSSSEEEEEPTT--SGGG-EE--SS-TTTSHHHHHHHHHHHHHHHHTSS--

Nearest PDB structures (foldseek):
  5ayl-assembly1_A  TM=3.697E-01  e=3.858E-18  Mus musculus
  3apo-assembly1_A  TM=5.213E-01  e=8.771E-14  Mus musculus
  5ayk-assembly1_A  TM=3.694E-01  e=4.481E-16  Mus musculus
  3f8u-assembly3_C-2  TM=5.206E-01  e=5.383E-12  Homo sapiens
  3f8u-assembly3_A  TM=5.022E-01  e=1.529E-11  Homo sapiens

Sequence (335 aa):
MFGQLPPGFDPYEVLGLESGAGVHEVRKAFRKLSLELHPDKVDPSERQTAQERYTMVVLAYEVLGDDVQRQIFDSTGGQGFQDRHEWQRASSERGFDGSESLFSRGGAVHEWDEHDVASPSQDIRLVKFYAPWCIHCQELAPQLRRAALALDGQATVGGLNCEAFPGMCHAMRIHGYPTLRLLLPDGSTEEYHGPLQADDIASWVKGVAADPVQSLSWNQLSSRLSGGLGRPLVLDFAVAGCGHFCAEFRHRLRDAAASSGGLVDFARVDCDGLGAGICHRFRPNFFPFPCVLPIGAQSLDDMVPLVRPDLSQSPAAAALAAFMSGVDAVSQEQR

Foldseek 3Di:
DPQADPVPQDLCVLLVHDQPDDLVSLVVSLVVLCVCLPCVNDDPVCVVVSVVSNVSSVVSCLQSNQVLSVLQCVQPVRNAAPDPVRVVCCCVPVVNVQPRDPANPDALAAEDDLCNVPPQDQFKEKEWEAGSRDSVQSRLSVQQRLLSVLCVPRHRYYYYHCVVVVVSCVVVVPPDPTWIKIQHNQRDMDTDDDDSGSVVSNVVSVLVSLQLAAEDAPVRVLVCLQVFHQAKEKEWEAEPPLPPPQVVLSVVQSVCSVVCVNRYRHYYYYCHPRRVVVCVVVVDPDPRWIWMQGGRHNDPVSTDTQPDPPCCDTVVVVVVVVVVVVVVVVVVPPD

pLDDT: mean 78.03, std 16.29, range [27.94, 97.5]

InterPro domains:
  IPR001623 DnaJ domain [PF00226] (10-74)
  IPR001623 DnaJ domain [PR00625] (12-30)
  IPR001623 DnaJ domain [PR00625] (30-45)
  IPR001623 DnaJ domain [PR00625] (49-69)
  IPR001623 DnaJ domain [PR00625] (69-88)
  IPR001623 DnaJ domain [PS50076] (10-77)
  IPR001623 DnaJ domain [SM00271] (9-69)
  IPR001623 DnaJ domain [cd06257] (10-66)
  IPR013766 Thioredoxin domain [PF00085] (116-206)
  IPR013766 Thioredoxin domain [PS51352] (62-210)
  IPR018253 DnaJ domain, conserved site [PS00636] (54-73)
  IPR036249 Thioredoxin-like superfamily [SSF52833] (122-208)
  IPR036249 Thioredoxin-like superfamily [SSF52833] (211-299)
  IPR036869 Chaperone J-domain superfamily [G3DSA:1.10.287.110] (6-96)
  IPR036869 Chaperone J-domain superfamily [SSF46565] (9-100)
  IPR052460 Endoplasmic reticulum disulfide reductase [PTHR44340] (121-288)

Solvent-accessible surface area (backbone atoms only — not comparable to full-atom values): 18742 Å² total; per-residue (Å²): 139,80,87,70,71,61,90,91,66,50,46,39,67,67,55,72,47,61,90,85,63,52,59,71,54,49,55,49,36,44,55,51,51,54,60,59,39,31,74,91,68,42,56,84,90,47,38,66,63,29,49,55,52,43,51,51,43,50,53,23,42,62,35,52,66,34,70,58,50,28,51,41,27,78,74,46,76,55,73,60,47,94,42,68,68,54,40,50,50,49,26,73,74,70,77,42,80,79,67,78,51,100,33,69,73,80,65,56,33,37,64,39,58,67,61,71,70,68,50,91,44,86,56,36,32,42,36,35,41,29,42,95,61,37,59,67,30,60,61,38,46,65,27,50,39,52,17,20,60,74,24,62,98,67,36,50,30,30,34,34,51,34,82,80,38,48,68,53,35,56,76,70,67,61,89,62,71,58,37,42,34,38,40,39,51,71,73,49,73,47,78,64,86,72,68,78,45,27,67,55,49,33,51,50,52,52,56,59,73,67,44,68,50,42,65,40,38,54,70,58,50,50,58,48,21,71,72,32,28,92,40,34,33,40,38,33,39,36,51,82,86,58,56,68,61,40,54,54,50,48,54,55,52,38,53,49,31,66,70,37,78,69,65,39,44,36,33,34,29,47,41,76,55,81,15,36,71,55,42,67,74,70,54,73,90,57,73,61,37,46,28,36,31,48,62,58,28,55,56,79,85,54,51,44,72,57,92,49,98,43,76,82,73,22,74,64,26,49,47,50,47,51,52,57,60,47,54,62,57,60,69,66,76,78,114